Protein 3KWP (pdb70)

B-factor: mean 28.03, std 8.46, range [2.0, 64.99]

Nearest PDB structures (foldseek):
  3kwp-assembly1_A-2  TM=1.004E+00  e=9.150E-49  Levilactobacillus brevis ATCC 367
  5hw4-assembly1_B  TM=9.541E-01  e=4.116E-28  Escherichia coli K-12
  5hw4-assembly1_A  TM=9.557E-01  e=1.266E-27  Escherichia coli K-12
  3ffy-assembly1_A-2  TM=9.269E-01  e=5.142E-13  Bacteroides fragilis NCTC 9343
  3fq6-assembly1_A  TM=9.170E-01  e=1.396E-12  Bacteroides thetaiotaomicron

InterPro domains:
  IPR000878 Tetrapyrrole methylase [PF00590] (14-215)
  IPR008189 rRNA small subunit methyltransferase I [MF_01877] (14-233)
  IPR008189 rRNA small subunit methyltransferase I [PIRSF005917] (4-290)
  IPR008189 rRNA small subunit methyltransferase I [PTHR46111] (12-289)
  IPR008189 rRNA small subunit methyltransferase I [TIGR00096] (15-288)
  IPR008189 rRNA small subunit methyltransferase I [cd11648] (16-232)
  IPR014776 Tetrapyrrole methylase, subdomain 2 [G3DSA:3.30.950.10] (122-238)
  IPR014777 Tetrapyrrole methylase, subdomain 1 [G3DSA:3.40.1010.10] (1-121)
  IPR018063 SAM-dependent methyltransferase RsmI, conserved site [PS01296] (92-103)
  IPR035996 Tetrapyrrole methylase superfamily [SSF53790] (13-231)

Radius of gyration: 19.55 Å; Cα contacts (8 Å, |Δi|>4): 445; chains: 1; bounding box: 44×46×52 Å

Organism: Levilactobacillus brevis (strain ATCC 367 / BCRC 12310 / CIP 105137 / JCM 1170 / LMG 11437 / NCIMB 947 / NCTC 947) (NCBI:txid387344)

Solvent-accessible surface area: 11857 Å² total

Secondary structure (DSSP, 8-state):
----EEE----SS-TT--HHHHHHHHHSSEEEES-HHHHHHHHHHTT---EEEE-STTTHHHHHHHHHHHHHT--EEEE-S----SSHHHHHHHHHHHHTT--EEEPP---HHHHHHHHHSS--SSEEEEEEPPSSHHHHHHHHHTTTT--SEEEEEE-GGGHHHHHHHHHHHH-TT-EEEEEESTTSTT-EEEEEEHHHHHHHHHHS---S-EEEEEPPPSS--

Structure (mmCIF, N/CA/C/O backbone):
data_3KWP
#
_entry.id   3KWP
#
_cell.length_a   64.275
_cell.length_b   79.206
_cell.length_c   54.132
_cell.angle_alpha   90.00
_cell.angle_beta   90.00
_cell.angle_gamma   90.00
#
_symmetry.space_group_name_H-M   'P 21 21 2'
#
loop_
_entity.id
_entity.type
_entity.pdbx_description
1 polymer 'Predicted methyltransferase'
2 non-polymer 2-AMINO-2-HYDROXYMETHYL-PROPANE-1,3-DIOL
3 water water
#
loop_
_atom_site.group_PDB
_atom_site.id
_atom_site.type_symbol
_atom_site.label_atom_id
_atom_site.label_alt_id
_atom_site.label_comp_id
_atom_site.label_asym_id
_atom_site.label_entity_id
_atom_site.label_seq_id
_atom_site.pdbx_PDB_ins_code
_atom_site.Cartn_x
_atom_site.Cartn_y
_atom_site.Cartn_z
_atom_site.occupancy
_atom_site.B_iso_or_equiv
_atom_site.auth_seq_id
_atom_site.auth_comp_id
_atom_site.auth_asym_id
_atom_site.auth_atom_id
_atom_site.pdbx_PDB_model_num
ATOM 1 N N . THR A 1 14 ? -20.906 55.699 39.538 1.00 42.29 11 THR A N 1
ATOM 2 C CA . THR A 1 14 ? -20.060 55.094 38.464 1.00 42.21 11 THR A CA 1
ATOM 3 C C . THR A 1 14 ? -20.894 54.231 37.498 1.00 41.29 11 THR A C 1
ATOM 4 O O . THR A 1 14 ? -21.539 53.257 37.913 1.00 41.74 11 THR A O 1
ATOM 8 N N . GLY A 1 15 ? -20.861 54.601 36.214 1.00 39.90 12 GLY A N 1
ATOM 9 C CA . GLY A 1 15 ? -21.556 53.871 35.166 1.00 37.50 12 GLY A CA 1
ATOM 10 C C . GLY A 1 15 ? -21.089 52.438 35.090 1.00 36.37 12 GLY A C 1
ATOM 11 O O . GLY A 1 15 ? -20.060 52.066 35.673 1.00 36.08 12 GLY A O 1
ATOM 12 N N . GLY A 1 16 ? -21.863 51.620 34.382 1.00 35.38 13 GLY A N 1
ATOM 13 C CA . GLY A 1 16 ? -21.463 50.266 34.066 1.00 33.69 13 GLY A CA 1
ATOM 14 C C . GLY A 1 16 ? -20.233 50.287 33.175 1.00 33.16 13 GLY A C 1
ATOM 15 O O . GLY A 1 16 ? -20.107 51.124 32.286 1.00 32.50 13 GLY A O 1
ATOM 16 N N . HIS A 1 17 ? -19.313 49.374 33.470 1.00 32.57 14 HIS A N 1
ATOM 17 C CA . HIS A 1 17 ? -18.060 49.190 32.765 1.00 31.74 14 HIS A CA 1
ATOM 18 C C . HIS A 1 17 ? -17.966 47.684 32.558 1.00 30.45 14 HIS A C 1
ATOM 19 O O . HIS A 1 17 ? -18.226 46.923 33.481 1.00 30.29 14 HIS A O 1
ATOM 26 N N . LEU A 1 18 ? -17.597 47.250 31.358 1.00 29.64 15 LEU A N 1
ATOM 27 C CA . LEU A 1 18 ? -17.155 45.870 31.152 1.00 28.43 15 LEU A CA 1
ATOM 28 C C . LEU A 1 18 ? -15.610 45.754 31.242 1.00 28.82 15 LEU A C 1
ATOM 29 O O . LEU A 1 18 ? -14.871 46.440 30.515 1.00 28.52 15 LEU A O 1
ATOM 34 N N . TYR A 1 19 ? -15.143 44.899 32.151 1.00 28.76 16 TYR A N 1
ATOM 35 C CA . TYR A 1 19 ? -13.711 44.591 32.343 1.00 28.99 16 TYR A CA 1
ATOM 36 C C . TYR A 1 19 ? -13.362 43.299 31.664 1.00 28.51 16 TYR A C 1
ATOM 37 O O . TYR A 1 19 ? -13.966 42.283 31.996 1.00 28.98 16 TYR A O 1
ATOM 46 N N . LEU A 1 20 ? -12.414 43.329 30.717 1.00 28.31 17 LEU A N 1
ATOM 47 C CA . LEU A 1 20 ? -11.870 42.104 30.110 1.00 27.73 17 LEU A CA 1
ATOM 48 C C . LEU A 1 20 ? -10.667 41.632 30.928 1.00 28.53 17 LEU A C 1
ATOM 49 O O . LEU A 1 20 ? -9.638 42.285 30.903 1.00 28.41 17 LEU A O 1
ATOM 54 N N . VAL A 1 21 ? -10.791 40.505 31.640 1.00 28.32 18 VAL A N 1
ATOM 55 C CA . VAL A 1 21 ? -9.741 40.020 32.540 1.00 28.68 18 VAL A CA 1
ATOM 56 C C . VAL A 1 21 ? -9.080 38.712 32.046 1.00 30.18 18 VAL A C 1
ATOM 57 O O . VAL A 1 21 ? -9.744 37.672 31.912 1.00 30.79 18 VAL A O 1
ATOM 61 N N . PRO A 1 22 ? -7.770 38.770 31.736 1.00 30.76 19 PRO A N 1
ATOM 62 C CA . PRO A 1 22 ? -6.970 37.580 31.371 1.00 30.18 19 PRO A CA 1
ATOM 63 C C . PRO A 1 22 ? -6.747 36.704 32.577 1.00 29.02 19 PRO A C 1
ATOM 64 O O . PRO A 1 22 ? -6.620 37.195 33.686 1.00 29.07 19 PRO A O 1
ATOM 68 N N . THR A 1 23 ? -6.726 35.401 32.354 1.00 27.40 20 THR A N 1
ATOM 69 C CA . THR A 1 23 ? -6.502 34.464 33.445 1.00 26.03 20 THR A CA 1
ATOM 70 C C . THR A 1 23 ? -5.277 33.606 33.078 1.00 25.29 20 THR A C 1
ATOM 71 O O . THR A 1 23 ? -4.857 33.597 31.910 1.00 25.14 20 THR A O 1
ATOM 75 N N . PRO A 1 24 ? -4.691 32.898 34.053 1.00 24.69 21 PRO A N 1
ATOM 76 C CA . PRO A 1 24 ? -3.478 32.112 33.777 1.00 24.49 21 PRO A CA 1
ATOM 77 C C . PRO A 1 24 ? -3.614 31.108 32.619 1.00 25.24 21 PRO A C 1
ATOM 78 O O . PRO A 1 24 ? -4.720 30.779 32.223 1.00 25.56 21 PRO A O 1
ATOM 82 N N . ILE A 1 25 ? -2.505 30.626 32.064 1.00 25.49 22 ILE A N 1
ATOM 83 C CA . ILE A 1 25 ? -2.592 29.570 31.040 1.00 25.78 22 ILE A CA 1
ATOM 84 C C . ILE A 1 25 ? -1.948 28.301 31.549 1.00 25.96 22 ILE A C 1
ATOM 85 O O . ILE A 1 25 ? -1.228 27.596 30.834 1.00 26.73 22 ILE A O 1
ATOM 90 N N . GLY A 1 26 ? -2.197 28.039 32.827 1.00 26.49 23 GLY A N 1
ATOM 91 C CA . GLY A 1 26 ? -1.708 26.851 33.480 1.00 26.23 23 GLY A CA 1
ATOM 92 C C . GLY A 1 26 ? -0.821 27.076 34.680 1.00 26.37 23 GLY A C 1
ATOM 93 O O . GLY A 1 26 ? -0.465 26.116 35.330 1.00 26.16 23 GLY A O 1
ATOM 94 N N . ASN A 1 27 ? -0.433 28.326 34.946 1.00 26.97 24 ASN A N 1
ATOM 95 C CA . ASN A 1 27 ? 0.283 28.706 36.188 1.00 26.54 24 ASN A CA 1
ATOM 96 C C . ASN A 1 27 ? -0.459 29.811 36.928 1.00 26.46 24 ASN A C 1
ATOM 97 O O . ASN A 1 27 ? -0.547 30.934 36.441 1.00 25.72 24 ASN A O 1
ATOM 102 N N . LEU A 1 28 ? -0.957 29.485 38.118 1.00 26.15 25 LEU A N 1
ATOM 103 C CA . LEU A 1 28 ? -1.757 30.418 38.924 1.00 26.87 25 LEU A CA 1
ATOM 104 C C . LEU A 1 28 ? -1.100 31.745 39.329 1.00 25.62 25 LEU A C 1
ATOM 105 O O . LEU A 1 28 ? -1.794 32.727 39.519 1.00 24.95 25 LEU A O 1
ATOM 110 N N . ASP A 1 29 ? 0.223 31.766 39.409 1.00 25.25 26 ASP A N 1
ATOM 111 C CA . ASP A 1 29 ? 0.982 32.991 39.655 1.00 25.65 26 ASP A CA 1
ATOM 112 C C . ASP A 1 29 ? 1.073 33.903 38.418 1.00 26.12 26 ASP A C 1
ATOM 113 O O . ASP A 1 29 ? 1.557 35.036 38.504 1.00 26.69 26 ASP A O 1
ATOM 118 N N . ASP A 1 30 ? 0.622 33.433 37.272 1.00 25.02 27 ASP A N 1
ATOM 119 C CA . ASP A 1 30 ? 0.552 34.329 36.133 1.00 26.42 27 ASP A CA 1
ATOM 120 C C . ASP A 1 30 ? -0.635 35.273 36.208 1.00 27.50 27 ASP A C 1
ATOM 121 O O . ASP A 1 30 ? -0.887 36.043 35.277 1.00 28.57 27 ASP A O 1
ATOM 134 N N . THR A 1 32 ? -2.498 38.629 37.735 1.00 27.60 29 THR A N 1
ATOM 135 C CA . THR A 1 32 ? -2.025 39.968 38.108 1.00 26.31 29 THR A CA 1
ATOM 136 C C . THR A 1 32 ? -2.752 40.458 39.362 1.00 26.21 29 THR A C 1
ATOM 137 O O . THR A 1 32 ? -3.882 40.055 39.619 1.00 26.12 29 THR A O 1
ATOM 141 N N . PHE A 1 33 ? -2.124 41.355 40.102 1.00 26.05 30 PHE A N 1
ATOM 142 C CA . PHE A 1 33 ? -2.757 42.032 41.240 1.00 27.70 30 PHE A CA 1
ATOM 143 C C . PHE A 1 33 ? -4.107 42.697 40.904 1.00 28.25 30 PHE A C 1
ATOM 144 O O . PHE A 1 33 ? -5.082 42.654 41.701 1.00 28.04 30 PHE A O 1
ATOM 152 N N . ARG A 1 34 ? -4.151 43.282 39.709 1.00 28.21 31 ARG A N 1
ATOM 153 C CA . ARG A 1 34 ? -5.301 44.050 39.242 1.00 27.22 31 ARG A CA 1
ATOM 154 C C . ARG A 1 34 ? -6.366 43.087 38.799 1.00 26.32 31 ARG A C 1
ATOM 155 O O . ARG A 1 34 ? -7.547 43.373 38.886 1.00 26.44 31 ARG A O 1
ATOM 163 N N . ALA A 1 35 ? -5.948 41.916 38.343 1.00 25.97 32 ALA A N 1
ATOM 164 C CA . ALA A 1 35 ? -6.913 40.913 37.971 1.00 24.83 32 ALA A CA 1
ATOM 165 C C . ALA A 1 35 ? -7.647 40.465 39.222 1.00 23.97 32 ALA A C 1
ATOM 166 O O . ALA A 1 35 ? -8.847 40.477 39.216 1.00 24.45 32 ALA A O 1
ATOM 168 N N . VAL A 1 36 ? -6.924 40.107 40.289 1.00 23.14 33 VAL A N 1
ATOM 169 C CA . VAL A 1 36 ? -7.512 39.787 41.602 1.00 22.83 33 VAL A CA 1
ATOM 170 C C . VAL A 1 36 ? -8.451 40.895 42.093 1.00 23.82 33 VAL A C 1
ATOM 171 O O . VAL A 1 36 ? -9.608 40.627 42.419 1.00 24.73 33 VAL A O 1
ATOM 175 N N . LYS A 1 37 ? -7.967 42.142 42.133 1.00 24.40 34 LYS A N 1
ATOM 176 C CA . LYS A 1 37 ? -8.767 43.269 42.658 1.00 23.75 34 LYS A CA 1
ATOM 177 C C . LYS A 1 37 ? -10.033 43.468 41.828 1.00 23.64 34 LYS A C 1
ATOM 178 O O . LYS A 1 37 ? -11.109 43.627 42.400 1.00 23.77 34 LYS A O 1
ATOM 184 N N . THR A 1 38 ? -9.894 43.425 40.488 1.00 22.09 35 THR A N 1
ATOM 185 C CA . THR A 1 38 ? -11.002 43.617 39.567 1.00 20.35 35 THR A CA 1
ATOM 186 C C . THR A 1 38 ? -12.040 42.529 39.739 1.00 21.46 35 THR A C 1
ATOM 187 O O . THR A 1 38 ? -13.234 42.831 39.882 1.00 21.47 35 THR A O 1
ATOM 191 N N . LEU A 1 39 ? -11.616 41.258 39.734 1.00 21.43 36 LEU A N 1
ATOM 192 C CA . LEU A 1 39 ? -12.590 40.194 39.925 1.00 22.27 36 LEU A CA 1
ATOM 193 C C . LEU A 1 39 ? -13.215 40.267 41.327 1.00 22.38 36 LEU A C 1
ATOM 194 O O . LEU A 1 39 ? -14.370 39.871 41.486 1.00 22.12 36 LEU A O 1
ATOM 199 N N . THR A 1 40 ? -12.485 40.802 42.317 1.00 22.95 37 THR A N 1
ATOM 200 C CA . THR A 1 40 ? -13.081 41.014 43.662 1.00 24.28 37 THR A CA 1
ATOM 201 C C . THR A 1 40 ? -14.091 42.146 43.641 1.00 24.52 37 THR A C 1
ATOM 202 O O . THR A 1 40 ? -15.071 42.136 44.390 1.00 25.18 37 THR A O 1
ATOM 206 N N . ALA A 1 41 ? -13.839 43.143 42.791 1.00 24.62 38 ALA A N 1
ATOM 207 C CA . ALA A 1 41 ? -14.596 44.392 42.880 1.00 23.90 38 ALA A CA 1
ATOM 208 C C . ALA A 1 41 ? -15.890 44.395 42.058 1.00 23.91 38 ALA A C 1
ATOM 209 O O . ALA A 1 41 ? -16.896 44.938 42.505 1.00 23.94 3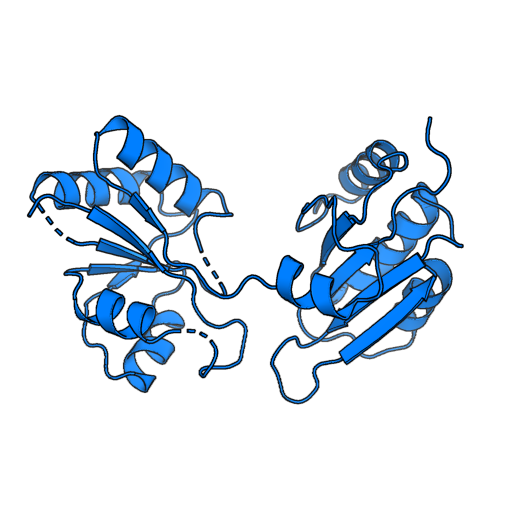8 ALA A O 1
ATOM 211 N N . VAL A 1 42 ? -15.878 43.789 40.871 1.00 24.34 39 VAL A N 1
ATOM 212 C CA . VAL A 1 42 ? -17.082 43.739 40.039 1.00 24.37 39 VAL A CA 1
ATOM 213 C C . VAL A 1 42 ? -18.261 43.078 40.804 1.00 25.23 39 VAL A C 1
ATOM 214 O O . VAL A 1 42 ? -18.073 42.405 41.795 1.00 23.73 39 VAL A O 1
ATOM 218 N N . ASP A 1 43 ? -19.479 43.308 40.321 1.00 26.94 40 ASP A N 1
ATOM 219 C CA . ASP A 1 43 ? -20.673 42.718 40.904 1.00 28.18 40 ASP A CA 1
ATOM 220 C C . ASP A 1 43 ? -20.922 41.306 40.351 1.00 28.40 40 ASP A C 1
ATOM 221 O O . ASP A 1 43 ? -21.579 40.501 40.999 1.00 28.69 40 ASP A O 1
ATOM 226 N N . LEU A 1 44 ? -20.389 41.018 39.159 1.00 28.32 41 LEU A N 1
ATOM 227 C CA . LEU A 1 44 ? -20.673 39.784 38.444 1.00 28.23 41 LEU A CA 1
ATOM 228 C C . LEU A 1 44 ? -19.532 39.423 37.486 1.00 28.92 41 LEU A C 1
ATOM 229 O O . LEU A 1 44 ? -18.937 40.307 36.876 1.00 29.97 41 LEU A O 1
ATOM 234 N N . ILE A 1 45 ? -19.228 38.133 37.344 1.00 28.81 42 ILE A N 1
ATOM 235 C CA . ILE A 1 45 ? -18.204 37.692 36.412 1.00 28.78 42 ILE A CA 1
ATOM 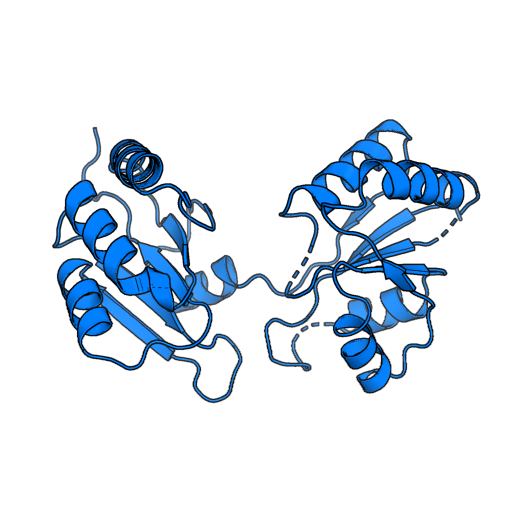236 C C . ILE A 1 45 ? -18.840 36.797 35.370 1.00 29.01 42 ILE A C 1
ATOM 237 O O . ILE A 1 45 ? -19.403 35.757 35.720 1.00 28.35 42 ILE A O 1
ATOM 242 N N . ALA A 1 46 ? -18.724 37.183 34.099 1.00 29.24 43 ALA A N 1
ATOM 243 C CA . ALA A 1 46 ? -19.187 36.350 32.972 1.00 30.16 43 ALA A CA 1
ATOM 244 C C . ALA A 1 46 ? -18.105 35.368 32.453 1.00 30.65 43 ALA A C 1
ATOM 245 O O . ALA A 1 46 ? -17.129 35.781 31.806 1.00 30.49 43 ALA A O 1
ATOM 247 N N . ALA A 1 47 ? -18.273 34.078 32.726 1.00 30.64 44 ALA A N 1
ATOM 248 C CA . ALA A 1 47 ? -17.215 33.094 32.404 1.00 31.49 44 ALA A CA 1
ATOM 249 C C . ALA A 1 47 ? -17.646 32.041 31.393 1.00 32.24 44 ALA A C 1
ATOM 250 O O . ALA A 1 47 ? -18.806 31.619 31.377 1.00 33.28 44 ALA A O 1
ATOM 252 N N . GLU A 1 48 ? -16.710 31.625 30.553 1.00 33.09 45 GLU A N 1
ATOM 253 C CA . GLU A 1 48 ? -16.902 30.499 29.623 1.00 33.70 45 GLU A CA 1
ATOM 254 C C . GLU A 1 48 ? -17.202 29.172 30.334 1.00 33.08 45 GLU A C 1
ATOM 255 O O . GLU A 1 48 ? -18.029 28.379 29.881 1.00 32.87 45 GLU A O 1
ATOM 261 N N . ASP A 1 49 ? -16.509 28.934 31.445 1.00 32.83 46 ASP A N 1
ATOM 262 C CA . ASP A 1 49 ? -16.674 27.713 32.211 1.00 32.15 46 ASP A CA 1
ATOM 263 C C . ASP A 1 49 ? -16.633 28.040 33.683 1.00 31.03 46 ASP A C 1
ATOM 264 O O . ASP A 1 49 ? -15.569 28.042 34.319 1.00 30.81 46 ASP A O 1
ATOM 269 N N . THR A 1 50 ? -17.815 28.271 34.229 1.00 29.79 47 THR A N 1
ATOM 270 C CA . THR A 1 50 ? -17.947 28.603 35.639 1.00 28.62 47 THR A CA 1
ATOM 271 C C .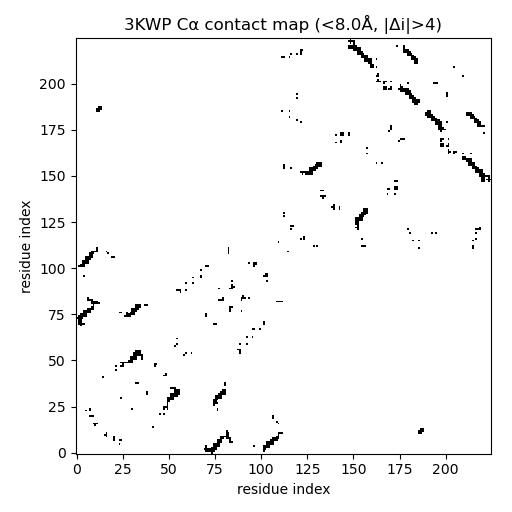 THR A 1 50 ? -17.347 27.603 36.612 1.00 28.01 47 THR A C 1
ATOM 272 O O . THR A 1 50 ? -16.827 28.011 37.640 1.00 28.02 47 THR A O 1
ATOM 276 N N A ARG A 1 51 ? -17.416 26.308 36.292 0.50 27.59 48 ARG A N 1
ATOM 277 N N B ARG A 1 51 ? -17.412 26.312 36.305 0.50 27.59 48 ARG A N 1
ATOM 278 C CA A ARG A 1 51 ? -16.821 25.279 37.152 0.50 27.36 48 ARG A CA 1
ATOM 279 C CA B ARG A 1 51 ? -16.803 25.324 37.188 0.50 27.34 48 ARG A CA 1
ATOM 280 C C A ARG A 1 51 ? -15.300 25.422 37.193 0.50 28.06 48 ARG A C 1
ATOM 281 C C B ARG A 1 51 ? -15.285 25.460 37.204 0.50 28.05 48 ARG A C 1
ATOM 282 O O A ARG A 1 51 ? -14.688 25.366 38.261 0.50 28.49 48 ARG A O 1
ATOM 283 O O B ARG A 1 51 ? -14.659 25.442 38.265 0.50 28.45 48 ARG A O 1
ATOM 298 N N . ASN A 1 52 ? -14.697 25.610 36.025 1.00 28.26 49 ASN A N 1
ATOM 299 C CA . ASN A 1 52 ? -13.270 25.794 35.915 1.00 29.32 49 ASN A CA 1
ATOM 300 C C . ASN A 1 52 ? -12.843 27.153 36.514 1.00 29.40 49 ASN A C 1
ATOM 301 O O . ASN A 1 52 ? -11.943 27.233 37.364 1.00 29.45 49 ASN A O 1
ATOM 306 N N . THR A 1 53 ? -13.526 28.220 36.094 1.00 29.28 50 THR A N 1
ATOM 307 C CA . THR A 1 53 ? -13.341 29.543 36.684 1.00 28.08 50 THR A CA 1
ATOM 308 C C . THR A 1 53 ? -13.516 29.565 38.221 1.00 28.54 50 THR A C 1
ATOM 309 O O . THR A 1 53 ? -12.767 30.252 38.897 1.00 28.89 50 THR A O 1
ATOM 313 N N . GLN A 1 54 ? -14.452 28.788 38.772 1.00 28.38 51 GLN A N 1
ATOM 314 C CA . GLN A 1 54 ? -14.696 28.806 40.220 1.00 28.39 51 GLN A CA 1
ATOM 315 C C . GLN A 1 54 ? -13.466 28.360 40.997 1.00 28.87 51 GLN A C 1
ATOM 316 O O . GLN A 1 54 ? -13.293 28.722 42.161 1.00 29.35 51 GLN A O 1
ATOM 322 N N . LYS A 1 55 ? -12.632 27.552 40.357 1.00 29.36 52 LYS A N 1
ATOM 323 C CA . LYS A 1 55 ? -11.421 27.031 40.993 1.00 30.56 52 LYS A CA 1
ATOM 324 C C . LYS A 1 55 ? -10.412 28.173 41.197 1.00 30.20 52 LYS A C 1
ATOM 325 O O . LYS A 1 55 ? -9.849 28.354 42.283 1.00 30.43 52 LYS A O 1
ATOM 331 N N . LEU A 1 56 ? -10.238 28.960 40.144 1.00 29.43 53 LEU A N 1
ATOM 332 C CA . LEU A 1 56 ? -9.420 30.144 40.189 1.00 29.39 53 LEU A CA 1
ATOM 333 C C . LEU A 1 56 ? -9.839 31.157 41.294 1.00 28.84 53 LEU A C 1
ATOM 334 O O . LEU A 1 56 ? -8.976 31.668 42.048 1.00 28.99 53 LEU A O 1
ATOM 339 N N . LEU A 1 57 ? -11.139 31.410 41.411 1.00 27.59 54 LEU A N 1
ATOM 340 C CA . LEU A 1 57 ? -11.648 32.360 42.391 1.00 27.29 54 LEU A CA 1
ATOM 341 C C . LEU A 1 57 ? -11.456 31.866 43.829 1.00 27.28 54 LEU A C 1
ATOM 342 O O . LEU A 1 57 ? -11.130 32.658 44.739 1.00 26.83 54 LEU A O 1
ATOM 347 N N . ASN A 1 58 ? -11.637 30.561 44.035 1.00 26.79 55 ASN A N 1
ATOM 348 C CA . ASN A 1 58 ? -11.394 30.009 45.346 1.00 26.71 55 ASN A CA 1
ATOM 349 C C . ASN A 1 58 ? -9.952 30.200 45.770 1.00 26.26 55 ASN A C 1
ATOM 350 O O . ASN A 1 58 ? -9.686 30.575 46.925 1.00 25.84 55 ASN A O 1
ATOM 355 N N . HIS A 1 59 ? -9.031 29.960 44.842 1.00 25.52 56 HIS A N 1
ATOM 356 C CA . HIS A 1 59 ? -7.615 29.998 45.182 1.00 25.92 56 HIS A CA 1
ATOM 357 C C . HIS A 1 59 ? -7.226 31.410 45.536 1.00 25.97 56 HIS A C 1
ATOM 358 O O . HIS A 1 59 ? -6.376 31.601 46.395 1.00 26.58 56 HIS A O 1
ATOM 365 N N . PHE A 1 60 ? -7.871 32.400 44.924 1.00 25.60 57 PHE A N 1
ATOM 366 C CA . PHE A 1 60 ? -7.658 33.791 45.361 1.00 26.34 57 PHE A CA 1
ATOM 367 C C . PHE A 1 60 ? -8.692 34.329 46.349 1.00 26.81 57 PHE A C 1
ATOM 368 O O . PHE A 1 60 ? -8.697 35.528 46.641 1.00 27.54 57 PHE A O 1
ATOM 376 N N . GLU A 1 61 ? -9.556 33.451 46.855 1.00 26.92 58 GLU A N 1
ATOM 377 C CA . GLU A 1 61 ? -10.631 33.837 47.787 1.00 27.80 58 GLU A CA 1
ATOM 378 C C . GLU A 1 61 ? -11.583 34.941 47.259 1.00 27.07 58 GLU A C 1
ATOM 379 O O . GLU A 1 61 ? -12.095 35.743 48.033 1.00 27.14 58 GLU A O 1
ATOM 385 N N . ILE A 1 62 ? -11.825 34.959 45.953 1.00 26.38 59 ILE A N 1
ATOM 386 C CA . ILE A 1 62 ? -12.831 35.839 45.360 1.00 26.20 59 ILE A CA 1
ATOM 387 C C . ILE A 1 62 ? -14.225 35.209 45.468 1.00 27.24 59 ILE A C 1
ATOM 388 O O . ILE A 1 62 ? -14.398 34.030 45.125 1.00 28.20 59 ILE A O 1
ATOM 393 N N . THR A 1 63 ? -15.202 35.979 45.966 1.00 27.87 60 THR A N 1
ATOM 394 C CA . THR A 1 63 ? -16.563 35.493 46.221 1.00 28.56 60 THR A CA 1
ATOM 395 C C . THR A 1 63 ? -17.580 36.022 45.204 1.00 29.24 60 THR A C 1
ATOM 396 O O . THR A 1 63 ? -18.781 35.747 45.275 1.00 30.16 60 THR A O 1
ATOM 400 N N . THR A 1 64 ? -17.109 36.795 44.257 1.00 29.66 61 THR A N 1
ATOM 401 C CA . THR A 1 64 ? -17.997 37.331 43.250 1.00 29.77 61 THR A CA 1
ATOM 402 C C . THR A 1 64 ? -18.792 36.207 42.574 1.00 29.93 61 THR A C 1
ATOM 403 O O . THR A 1 64 ? -18.253 35.140 42.265 1.00 29.68 61 THR A O 1
ATOM 407 N N . LYS A 1 65 ? -20.083 36.465 42.380 1.00 30.09 62 LYS A N 1
ATOM 408 C CA . LYS A 1 65 ? -20.958 35.583 41.627 1.00 30.05 62 LYS A CA 1
ATOM 409 C C . LYS A 1 65 ? -20.545 35.518 40.165 1.00 29.00 62 LYS A C 1
ATOM 410 O O . LYS A 1 65 ? -19.980 36.470 39.618 1.00 28.88 62 LYS A O 1
ATOM 416 N N . GLN A 1 66 ? -20.838 34.382 39.544 1.00 28.00 63 GLN A N 1
ATOM 417 C CA . GLN A 1 66 ? -20.573 34.161 38.146 1.00 27.27 63 GLN A CA 1
ATOM 418 C C . GLN A 1 66 ? -21.851 33.983 37.346 1.00 27.54 63 GLN A C 1
ATOM 419 O O . GLN A 1 66 ? -22.895 33.559 37.871 1.00 27.19 63 GLN A O 1
ATOM 425 N N . ILE A 1 67 ? -21.723 34.222 36.047 1.00 27.44 64 ILE A N 1
ATOM 426 C CA . ILE A 1 67 ? -22.754 33.890 35.080 1.00 28.45 64 ILE A CA 1
ATOM 427 C C . ILE A 1 67 ? -22.081 33.265 33.851 1.00 28.40 64 ILE A C 1
ATOM 428 O O . ILE A 1 67 ? -21.060 33.720 33.393 1.00 27.70 64 ILE A O 1
ATOM 433 N N . SER A 1 68 ? -22.657 32.204 33.327 1.00 28.81 65 SER A N 1
ATOM 434 C CA . SER A 1 68 ? -22.016 31.501 32.251 1.00 29.24 65 SER A CA 1
ATOM 435 C C . SER A 1 68 ? -22.141 32.323 31.001 1.00 29.88 65 SER A C 1
ATOM 436 O O . SER A 1 68 ? -23.173 32.948 30.749 1.00 29.80 65 SER A O 1
ATOM 439 N N . PHE A 1 69 ? -21.103 32.297 30.195 1.00 30.58 66 PHE A N 1
ATOM 440 C CA . PHE A 1 69 ? -21.142 33.024 28.963 1.00 32.01 66 PHE A CA 1
ATOM 441 C C . PHE A 1 69 ? -20.193 32.366 27.978 1.00 32.92 66 PHE A C 1
ATOM 442 O O . PHE A 1 69 ? -18.975 32.338 28.195 1.00 33.26 66 PHE A O 1
ATOM 450 N N . HIS A 1 70 ? -20.758 31.847 26.899 1.00 33.82 67 HIS A N 1
ATOM 451 C CA . HIS A 1 70 ? -20.015 31.060 25.921 1.00 35.44 67 HIS A CA 1
ATOM 452 C C . HIS A 1 70 ? -20.805 31.062 24.610 1.00 36.60 67 HIS A C 1
ATOM 453 O O . HIS A 1 70 ? -21.823 31.749 24.499 1.00 36.56 67 HIS A O 1
ATOM 460 N N . GLU A 1 71 ? -20.346 30.272 23.643 1.00 38.08 68 GLU A N 1
ATOM 461 C CA . GLU A 1 71 ? -20.874 30.312 22.275 1.00 40.22 68 GLU A CA 1
ATOM 462 C C . GLU A 1 71 ? -22.265 29.727 22.078 1.00 40.77 68 GLU A C 1
ATOM 463 O O . GLU A 1 71 ? -22.880 29.918 21.025 1.00 41.19 68 GLU A O 1
ATOM 469 N N . HIS A 1 72 ? -22.773 29.025 23.083 1.00 41.72 69 HIS A N 1
ATOM 470 C CA . HIS A 1 72 ? -24.143 28.532 23.017 1.00 42.70 69 HIS A CA 1
ATOM 471 C C . HIS A 1 72 ? -25.092 29.439 23.796 1.00 42.41 69 HIS A C 1
ATOM 472 O O . HIS A 1 72 ? -26.275 29.136 23.953 1.00 42.58 69 HIS A O 1
ATOM 479 N N . ASN A 1 73 ? -24.562 30.578 24.230 1.00 42.13 70 ASN A N 1
ATOM 480 C CA . ASN A 1 73 ? -25.207 31.438 25.213 1.00 42.00 70 ASN A CA 1
ATOM 481 C C . ASN A 1 73 ? -25.429 32.849 24.728 1.00 41.74 70 ASN A C 1
ATOM 482 O O . ASN A 1 73 ? -26.264 33.568 25.267 1.00 41.26 70 ASN A O 1
ATOM 487 N N . THR A 1 74 ? -24.661 33.234 23.715 1.00 42.30 71 THR A N 1
ATOM 488 C CA . THR A 1 74 ? -24.446 34.643 23.385 1.00 42.89 71 THR A CA 1
ATOM 489 C C . THR A 1 74 ? -25.717 35.400 23.120 1.00 43.00 71 THR A C 1
ATOM 490 O O . THR A 1 74 ? -25.886 36.501 23.619 1.00 43.28 71 THR A O 1
ATOM 494 N N . GLN A 1 75 ? -26.618 34.801 22.344 1.00 43.45 72 GLN A N 1
ATOM 495 C CA . GLN A 1 75 ? -27.833 35.487 21.904 1.00 43.17 72 GLN A CA 1
ATOM 496 C C . GLN A 1 75 ? -28.802 35.736 23.047 1.00 42.66 72 GLN A C 1
ATOM 497 O O . GLN A 1 75 ? -29.666 36.606 22.964 1.00 43.52 72 GLN A O 1
ATOM 503 N N . GLU A 1 76 ? -28.651 34.976 24.117 1.00 41.36 73 GLU A N 1
ATOM 504 C CA . GLU A 1 76 ? -29.484 35.142 25.280 1.00 40.31 73 GLU A CA 1
ATOM 505 C C . GLU A 1 76 ? -28.754 35.987 26.312 1.00 39.24 73 GLU A C 1
ATOM 506 O O . GLU A 1 76 ? -29.360 36.856 26.948 1.00 38.80 73 GLU A O 1
ATOM 512 N N . ARG A 1 77 ? -27.444 35.743 26.454 1.00 37.99 74 ARG A N 1
ATOM 513 C CA . ARG A 1 77 ? -26.625 36.394 27.485 1.00 36.22 74 ARG A CA 1
ATOM 514 C C . ARG A 1 77 ? -26.250 37.860 27.228 1.00 35.69 74 ARG A C 1
ATOM 515 O O . ARG A 1 77 ? -26.169 38.651 28.171 1.00 35.36 74 ARG A O 1
ATOM 523 N N . ILE A 1 78 ? -25.999 38.220 25.973 1.00 34.59 75 ILE A N 1
ATOM 524 C CA . ILE A 1 78 ? -25.515 39.556 25.664 1.00 34.12 75 ILE A CA 1
ATOM 525 C C . ILE A 1 78 ? -26.530 40.643 26.080 1.00 33.29 75 ILE A C 1
ATOM 526 O O . ILE A 1 78 ? -26.169 41.543 26.802 1.00 33.19 75 ILE A O 1
ATOM 531 N N . PRO A 1 79 ? -27.790 40.538 25.643 1.00 32.99 76 PRO A N 1
ATOM 532 C CA . PRO A 1 79 ? -28.842 41.452 26.100 1.00 32.27 76 PRO A CA 1
ATOM 533 C C . PRO A 1 79 ? -29.018 41.472 27.618 1.00 31.91 76 PRO A C 1
ATOM 534 O O . PRO A 1 79 ? -29.265 42.532 28.179 1.00 31.34 76 PRO A O 1
ATOM 538 N N . GLN A 1 80 ? -28.913 40.317 28.277 1.00 31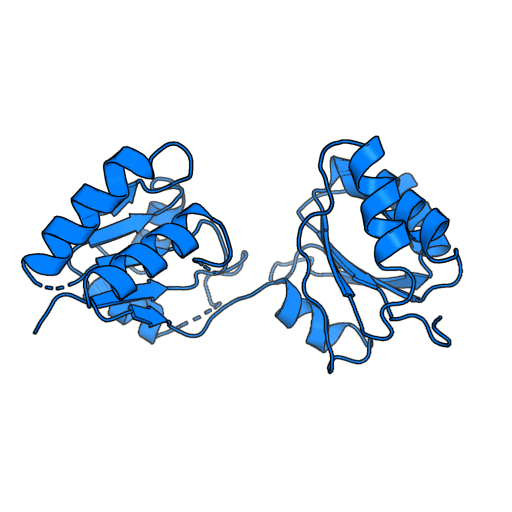.15 77 GLN A N 1
ATOM 539 C CA . GLN A 1 80 ? -28.949 40.296 29.748 1.00 31.17 77 GLN A CA 1
ATOM 540 C C . GLN A 1 80 ? -27.797 41.105 30.343 1.00 30.99 77 GLN A C 1
ATOM 541 O O . GLN A 1 80 ? -27.958 41.777 31.377 1.00 31.19 77 GLN A O 1
ATOM 547 N N . LEU A 1 81 ? -26.631 41.034 29.697 1.00 30.18 78 LEU A N 1
ATOM 548 C CA . LEU A 1 81 ? -25.441 41.642 30.275 1.00 30.03 78 LEU A CA 1
ATOM 549 C C . LEU A 1 81 ? -25.448 43.132 30.059 1.00 29.96 78 LEU A C 1
ATOM 550 O O . LEU A 1 81 ? -25.236 43.898 31.010 1.00 30.42 78 LEU A O 1
ATOM 555 N N . ILE A 1 82 ? -25.726 43.531 28.821 1.00 28.93 79 ILE A N 1
ATOM 556 C CA . ILE A 1 82 ? -25.922 44.928 28.469 1.00 29.23 79 ILE A CA 1
ATOM 557 C C . ILE A 1 82 ? -26.904 45.618 29.417 1.00 29.10 79 ILE A C 1
ATOM 558 O O . ILE A 1 82 ? -26.607 46.689 29.922 1.00 29.50 79 ILE A O 1
ATOM 563 N N . ALA A 1 83 ? -28.061 44.988 29.652 1.00 28.67 80 ALA A N 1
ATOM 564 C CA . ALA A 1 83 ? -29.076 45.507 30.556 1.00 28.52 80 ALA A CA 1
ATOM 565 C C . ALA A 1 83 ? -28.544 45.809 31.965 1.00 28.21 80 ALA A C 1
ATOM 566 O O . ALA A 1 83 ? -28.760 46.878 32.495 1.00 28.85 80 ALA A O 1
ATOM 568 N N . LYS A 1 84 ? -27.825 44.872 32.552 1.00 28.90 81 LYS A N 1
ATOM 569 C CA . LYS A 1 84 ? -27.220 45.081 33.866 1.00 28.81 81 LYS A CA 1
ATOM 570 C C . LYS A 1 84 ? -26.151 46.178 33.819 1.00 28.70 81 LYS A C 1
ATOM 571 O O . LYS A 1 84 ? -25.976 46.939 34.781 1.00 29.06 81 LYS A O 1
ATOM 577 N N . LEU A 1 85 ? -25.435 46.268 32.701 1.00 28.36 82 LEU A N 1
ATOM 578 C CA . LEU A 1 85 ? -24.455 47.335 32.539 1.00 28.30 82 LEU A CA 1
ATOM 579 C C . LEU A 1 85 ? -25.135 48.728 32.469 1.00 29.23 82 LEU A C 1
ATOM 580 O O . LEU A 1 85 ? -24.695 49.668 33.148 1.00 29.66 82 LEU A O 1
ATOM 585 N N . LYS A 1 86 ? -26.206 48.850 31.675 1.00 29.04 83 LYS A N 1
ATOM 586 C CA . LYS A 1 86 ? -26.966 50.107 31.591 1.00 29.57 83 LYS A CA 1
ATOM 587 C C . LYS A 1 86 ? -27.588 50.507 32.917 1.00 28.99 83 LYS A C 1
ATOM 588 O O . LYS A 1 86 ? -27.915 51.673 33.103 1.00 29.15 83 LYS A O 1
ATOM 594 N N . GLN A 1 87 ? -27.744 49.542 33.823 1.00 29.08 84 GLN A N 1
ATOM 595 C CA . GLN A 1 87 ? -28.243 49.777 35.181 1.00 29.10 84 GLN A CA 1
ATOM 596 C C . GLN A 1 87 ? -27.127 50.252 36.087 1.00 28.92 84 GLN A C 1
ATOM 597 O O . GLN A 1 87 ? -27.374 50.587 37.245 1.00 28.64 84 GLN A O 1
ATOM 603 N N . GLY A 1 88 ? -25.890 50.155 35.607 1.00 28.44 85 GLY A N 1
ATOM 604 C CA . GLY A 1 88 ? -24.743 50.606 36.372 1.00 28.89 85 GLY A CA 1
ATOM 605 C C . GLY A 1 88 ? -23.893 49.519 36.988 1.00 28.95 85 GLY A C 1
ATOM 606 O O . GLY A 1 88 ? -22.978 49.795 37.755 1.00 29.23 85 GLY A O 1
ATOM 615 N N . GLN A 1 90 ? -21.047 46.699 37.506 1.00 28.51 87 GLN A N 1
ATOM 616 C CA . GLN A 1 90 ? -19.664 46.432 37.131 1.00 28.83 87 GLN A CA 1
ATOM 617 C C . GLN A 1 90 ? -19.514 44.943 36.843 1.00 28.64 87 GLN A C 1
ATOM 618 O O . GLN A 1 90 ? -19.695 44.110 37.736 1.00 28.48 87 GLN A O 1
ATOM 624 N N . ILE A 1 91 ? -19.212 44.612 35.586 1.00 28.79 88 ILE A N 1
ATOM 625 C CA . ILE A 1 91 ? -19.065 43.216 35.167 1.00 29.30 88 ILE A CA 1
ATOM 626 C C . ILE A 1 91 ? -17.698 42.892 34.577 1.00 29.90 88 ILE A C 1
ATOM 627 O O . ILE A 1 91 ? -17.127 43.698 33.822 1.00 30.96 88 ILE A O 1
ATOM 632 N N . ALA A 1 92 ? -17.199 41.693 34.887 1.00 29.67 89 ALA A N 1
ATOM 633 C CA . ALA A 1 92 ? -15.955 41.181 34.290 1.00 29.23 89 ALA A CA 1
ATOM 634 C C . ALA A 1 92 ? -16.252 40.000 33.376 1.00 29.70 89 ALA A C 1
ATOM 635 O O . ALA A 1 92 ? -17.087 39.148 33.705 1.00 29.77 89 ALA A O 1
ATOM 637 N N . GLN A 1 93 ? -15.573 39.963 32.236 1.00 29.59 90 GLN A N 1
ATOM 638 C CA . GLN A 1 93 ? -15.597 38.803 31.373 1.00 30.76 90 GLN A CA 1
ATOM 639 C C . GLN A 1 93 ? -14.219 38.139 31.383 1.00 31.72 90 GLN A C 1
ATOM 640 O O . GLN A 1 93 ? -13.193 38.809 31.158 1.00 31.39 90 GLN A O 1
ATOM 646 N N . VAL A 1 94 ? -14.204 36.822 31.634 1.00 33.23 91 VAL A N 1
ATOM 647 C CA . VAL A 1 94 ? -12.981 35.985 31.615 1.00 34.17 91 VAL A CA 1
ATOM 648 C C . VAL A 1 94 ? -13.206 34.779 30.708 1.00 36.29 91 VAL A C 1
ATOM 649 O O . VAL A 1 94 ? -14.338 34.279 30.606 1.00 36.46 91 VAL A O 1
ATOM 653 N N . SER A 1 95 ? -12.149 34.311 30.048 1.00 38.07 92 SER A N 1
ATOM 654 C CA . SER A 1 95 ? -12.218 33.053 29.274 1.00 40.52 92 SER A CA 1
ATOM 655 C C . SER A 1 95 ? -11.643 31.898 30.077 1.00 41.54 92 SER A C 1
ATOM 656 O O . SER A 1 95 ? -11.241 32.061 31.236 1.00 42.37 92 SER A O 1
ATOM 659 N N . ASP A 1 96 ? -11.581 30.726 29.468 1.00 43.14 93 ASP A N 1
ATOM 660 C CA . ASP A 1 96 ? -11.085 29.581 30.199 1.00 44.88 93 ASP A CA 1
ATOM 661 C C . ASP A 1 96 ? -9.600 29.676 30.525 1.00 44.90 93 ASP A C 1
ATOM 662 O O . ASP A 1 96 ? -9.171 29.233 31.602 1.00 45.43 93 ASP A O 1
ATOM 667 N N . ALA A 1 97 ? -8.839 30.267 29.600 1.00 44.48 94 ALA A N 1
ATOM 668 C CA . ALA A 1 97 ? -7.397 30.495 29.763 1.00 43.91 94 ALA A CA 1
ATOM 669 C C . ALA A 1 97 ? -6.876 31.730 28.997 1.00 43.08 94 ALA A C 1
ATOM 670 O O . ALA A 1 97 ? -7.194 31.935 27.826 1.00 42.60 94 ALA A O 1
ATOM 672 N N . GLY A 1 98 ? -6.095 32.554 29.693 1.00 43.13 95 GLY A N 1
ATOM 673 C CA . GLY A 1 98 ? -5.452 33.731 29.117 1.00 43.09 95 GLY A CA 1
ATOM 674 C C . GLY A 1 98 ? -6.304 34.960 28.810 1.00 43.27 95 GLY A C 1
ATOM 675 O O . GLY A 1 98 ? -6.995 35.507 29.670 1.00 42.60 95 GLY A O 1
ATOM 684 N N . PRO A 1 100 ? -9.190 37.013 27.169 1.00 41.91 97 PRO A N 1
ATOM 685 C CA . PRO A 1 100 ? -10.580 36.929 26.706 1.00 41.52 97 PRO A CA 1
ATOM 686 C C . PRO A 1 100 ? -10.840 37.878 25.545 1.00 41.32 97 PRO A C 1
ATOM 687 O O . PRO A 1 100 ? -10.077 38.826 25.339 1.00 41.15 97 PRO A O 1
ATOM 691 N N . SER A 1 101 ? -11.913 37.603 24.804 1.00 40.68 98 SER A N 1
ATOM 692 C CA . SER A 1 101 ? -12.423 38.481 23.751 1.00 40.10 98 SER A CA 1
ATOM 693 C C . SER A 1 101 ? -11.531 38.500 22.542 1.00 40.30 98 SER A C 1
ATOM 694 O O . SER A 1 101 ? -11.661 39.359 21.667 1.00 40.35 98 SER A O 1
ATOM 697 N N . ILE A 1 102 ? -10.620 37.543 22.483 1.00 40.57 99 ILE A N 1
ATOM 698 C CA . ILE A 1 102 ? -9.992 37.246 21.211 1.00 41.14 99 ILE A CA 1
ATOM 699 C C . ILE A 1 102 ? -10.990 36.404 20.390 1.00 42.15 99 ILE A C 1
ATOM 700 O O . ILE A 1 102 ? -11.105 36.560 19.173 1.00 41.46 99 ILE A O 1
ATOM 705 N N . SER A 1 103 ? -11.740 35.548 21.086 1.00 43.62 100 SER A N 1
ATOM 706 C CA . SER A 1 103 ? -12.738 34.683 20.455 1.00 45.11 100 SER A CA 1
ATOM 707 C C . SER A 1 103 ? -14.038 35.426 20.232 1.00 45.53 100 SER A C 1
ATOM 708 O O . SER A 1 103 ? -14.253 36.481 20.808 1.00 45.94 100 SER A O 1
ATOM 711 N N . ASP A 1 104 ? -14.906 34.826 19.423 1.00 46.28 101 ASP A N 1
ATOM 712 C CA . ASP A 1 104 ? -16.198 35.396 19.046 1.00 47.08 101 ASP A CA 1
ATOM 713 C C . ASP A 1 104 ? -17.148 35.818 20.195 1.00 46.48 101 ASP A C 1
ATOM 714 O O . ASP A 1 104 ? -17.602 36.969 20.202 1.00 46.54 101 ASP A O 1
ATOM 719 N N . PRO A 1 105 ? -17.428 34.921 21.175 1.00 45.73 102 PRO A N 1
ATOM 720 C CA . PRO A 1 105 ? -18.452 35.327 22.161 1.00 44.41 102 PRO A CA 1
ATOM 721 C C . PRO A 1 105 ? -18.060 36.593 22.948 1.00 42.62 102 PRO A C 1
ATOM 722 O O . PRO A 1 105 ? -18.911 37.462 23.183 1.00 41.97 102 PRO A O 1
ATOM 726 N N . GLY A 1 106 ? -16.784 36.703 23.319 1.00 41.14 103 GLY A N 1
ATOM 727 C CA . GLY A 1 106 ? -16.262 37.911 23.969 1.00 38.41 103 GLY A CA 1
ATOM 728 C C . GLY A 1 106 ? -16.239 39.128 23.049 1.00 36.70 103 GLY A C 1
ATOM 729 O O . GLY A 1 106 ? -16.742 40.198 23.412 1.00 36.60 103 GLY A O 1
ATOM 730 N N . HIS A 1 107 ? -15.645 38.971 21.863 1.00 34.97 104 HIS A N 1
ATOM 731 C CA . HIS A 1 107 ? -15.616 40.023 20.845 1.00 32.83 104 HIS A CA 1
ATOM 732 C C . HIS A 1 107 ? -17.004 40.595 20.559 1.00 32.36 104 HIS A C 1
ATOM 733 O O . HIS A 1 107 ? -17.179 41.803 20.464 1.00 32.79 104 HIS A O 1
ATOM 740 N N . GLU A 1 108 ? -17.977 39.707 20.413 1.00 31.88 105 GLU A N 1
ATOM 741 C CA . GLU A 1 108 ? -19.382 40.051 20.270 1.00 31.87 105 GLU A CA 1
ATOM 742 C C . GLU A 1 108 ? -19.951 40.854 21.453 1.00 30.83 105 GLU A C 1
ATOM 743 O O . GLU A 1 108 ? -20.688 41.797 21.241 1.00 31.36 105 GLU A O 1
ATOM 749 N N . LEU A 1 109 ? -19.609 40.512 22.695 1.00 29.92 106 LEU A N 1
ATOM 750 C CA . LEU A 1 109 ? -20.081 41.305 23.818 1.00 28.37 106 LEU A CA 1
ATOM 751 C C . LEU A 1 109 ? -19.413 42.695 23.819 1.00 29.58 106 LEU A C 1
ATOM 752 O O . LEU A 1 109 ? -20.044 43.693 24.168 1.00 29.84 106 LEU A O 1
ATOM 757 N N . VAL A 1 110 ? -18.136 42.761 23.423 1.00 29.44 107 VAL A N 1
ATOM 758 C CA . VAL A 1 110 ? -17.436 44.026 23.332 1.00 29.55 107 VAL A CA 1
ATOM 759 C C . VAL A 1 110 ? -18.120 45.004 22.357 1.00 30.53 107 VAL A C 1
ATOM 760 O O . VAL A 1 110 ? -18.360 46.144 22.741 1.00 30.31 107 VAL A O 1
ATOM 764 N N . ASN A 1 111 ? -18.436 44.548 21.130 1.00 30.54 108 ASN A N 1
ATOM 765 C CA . ASN A 1 111 ? -19.185 45.339 20.168 1.00 31.59 108 ASN A CA 1
ATOM 766 C C . ASN A 1 111 ? -20.535 45.813 20.648 1.00 31.73 108 ASN A C 1
ATOM 767 O O . ASN A 1 111 ? -20.977 46.888 20.288 1.00 31.51 108 ASN A O 1
ATOM 772 N N . ALA A 1 112 ? -21.217 44.989 21.427 1.00 32.81 109 ALA A N 1
ATOM 773 C CA . ALA A 1 112 ? -22.489 45.397 21.971 1.00 32.95 109 ALA A CA 1
ATOM 774 C C . ALA A 1 112 ? -22.247 46.528 22.945 1.00 33.13 109 ALA A C 1
ATOM 775 O O . ALA A 1 112 ? -23.031 47.465 22.990 1.00 34.25 109 ALA A O 1
ATOM 777 N N . CYS A 1 113 ? -21.157 46.469 23.705 1.00 33.68 110 CYS A N 1
ATOM 778 C CA . CYS A 1 113 ? -20.804 47.557 24.651 1.00 33.62 110 CYS A CA 1
ATOM 779 C C . CYS A 1 113 ? -20.479 48.866 23.963 1.00 33.31 110 CYS A C 1
ATOM 780 O O . CYS A 1 113 ? -20.946 49.929 24.374 1.00 32.56 110 CYS A O 1
ATOM 783 N N . ILE A 1 114 ? -19.702 48.773 22.895 1.00 33.60 111 ILE A N 1
ATOM 784 C CA . ILE A 1 114 ? -19.362 49.943 22.100 1.00 33.93 111 ILE A CA 1
ATOM 785 C C . ILE A 1 114 ? -20.644 50.544 21.534 1.00 34.91 111 ILE A C 1
ATOM 786 O O . ILE A 1 114 ? -20.791 51.773 21.464 1.00 35.27 111 ILE A O 1
ATOM 791 N N . ASP A 1 115 ? -21.575 49.679 21.133 1.00 35.61 112 ASP A N 1
ATOM 792 C CA . ASP A 1 115 ? -22.826 50.141 20.544 1.00 36.62 112 ASP A CA 1
ATOM 793 C C . ASP A 1 115 ? -23.721 50.804 21.566 1.00 35.75 112 ASP A C 1
ATOM 794 O O . ASP A 1 115 ? -24.379 51.770 21.260 1.00 36.02 112 ASP A O 1
ATOM 799 N N . ALA A 1 116 ? -23.726 50.286 22.786 1.00 35.31 113 ALA A N 1
ATOM 800 C CA . ALA A 1 116 ? -24.533 50.852 23.847 1.00 34.60 113 ALA A CA 1
ATOM 801 C C . ALA A 1 116 ? -23.766 51.890 24.657 1.00 34.79 113 ALA A C 1
ATOM 802 O O . ALA A 1 116 ? -24.230 52.294 25.728 1.00 35.39 113 ALA A O 1
ATOM 804 N N . HIS A 1 117 ? -22.588 52.296 24.173 1.00 34.28 114 HIS A N 1
ATOM 805 C CA . HIS A 1 117 ? -21.736 53.282 24.864 1.00 34.15 114 HIS A CA 1
ATOM 806 C C . HIS A 1 117 ? -21.443 52.924 26.303 1.00 33.88 114 HIS A C 1
ATOM 807 O O . HIS A 1 117 ? -21.474 53.790 27.178 1.00 33.74 114 HIS A O 1
ATOM 814 N N . ILE A 1 118 ? -21.171 51.639 26.545 1.00 33.45 115 ILE A N 1
ATOM 815 C CA . ILE A 1 118 ? -20.634 51.193 27.819 1.00 32.61 115 ILE A CA 1
ATOM 816 C C . ILE A 1 118 ? -19.102 51.137 27.707 1.00 32.62 115 ILE A C 1
ATOM 817 O O . ILE A 1 118 ? -18.582 50.617 26.719 1.00 33.64 115 ILE A O 1
ATOM 822 N N . PRO A 1 119 ? -18.364 51.673 28.699 1.00 32.17 116 PRO A N 1
ATOM 823 C CA . PRO A 1 119 ? -16.909 51.566 28.549 1.00 31.86 116 PRO A CA 1
ATOM 824 C C . PRO A 1 119 ? -16.415 50.106 28.642 1.00 30.92 116 PRO A C 1
ATOM 825 O O . PRO A 1 119 ? -17.070 49.282 29.262 1.00 30.64 116 PRO A O 1
ATOM 829 N N . VAL A 1 120 ? -15.302 49.797 27.978 1.00 30.24 117 VAL A N 1
ATOM 830 C CA . VAL A 1 120 ? -14.691 48.458 28.020 1.00 29.78 117 VAL A CA 1
ATOM 831 C C . VAL A 1 120 ? -13.271 48.663 28.514 1.00 29.87 117 VAL A C 1
ATOM 832 O O . VAL A 1 120 ? -12.519 49.408 27.894 1.00 30.48 117 VAL A O 1
ATOM 836 N N . VAL A 1 121 ? -12.914 48.060 29.651 1.00 28.80 118 VAL A N 1
ATOM 837 C CA . VAL A 1 121 ? -11.566 48.249 30.246 1.00 27.05 118 VAL A CA 1
ATOM 838 C C . VAL A 1 121 ? -10.828 46.903 30.038 1.00 26.71 118 VAL A C 1
ATOM 839 O O . VAL A 1 121 ? -11.144 45.909 30.674 1.00 26.06 118 VAL A O 1
ATOM 843 N N . PRO A 1 122 ? -9.889 46.843 29.091 1.00 27.23 119 PRO A N 1
ATOM 844 C CA . PRO A 1 122 ? -9.130 45.595 28.960 1.00 26.67 119 PRO A CA 1
ATOM 845 C C . PRO A 1 122 ? -7.941 45.604 29.933 1.00 27.08 119 PRO A C 1
ATOM 846 O O . PRO A 1 122 ? -7.177 46.570 29.932 1.00 26.70 119 PRO A O 1
ATOM 850 N N . LEU A 1 123 ? -7.799 44.562 30.750 1.00 27.16 120 LEU A N 1
ATOM 851 C CA . LEU A 1 123 ? -6.626 44.403 31.605 1.00 27.52 120 LEU A CA 1
ATOM 852 C C . LEU A 1 123 ? -5.533 43.693 30.835 1.00 28.38 120 LEU A C 1
ATOM 853 O O . LEU A 1 123 ? -5.818 42.812 30.016 1.00 29.80 120 LEU A O 1
ATOM 858 N N . PRO A 1 124 ? -4.266 44.091 31.044 1.00 28.90 121 PRO A N 1
ATOM 859 C CA . PRO A 1 124 ? -3.243 43.350 30.291 1.00 29.27 121 PRO A CA 1
ATOM 860 C C . PRO A 1 124 ? -3.032 42.001 30.996 1.00 30.20 121 PRO A C 1
ATOM 861 O O . PRO A 1 124 ? -3.433 41.862 32.180 1.00 30.27 121 PRO A O 1
ATOM 865 N N . GLY A 1 125 ? -2.497 40.990 30.293 1.00 29.51 122 GLY A N 1
ATOM 866 C CA . GLY A 1 125 ? -2.383 39.647 30.915 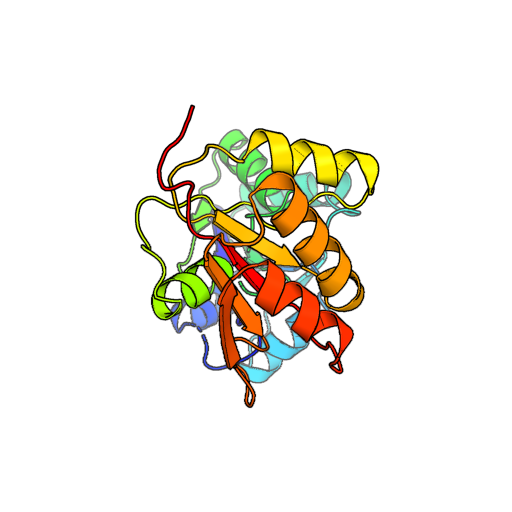1.00 28.66 122 GLY A CA 1
ATOM 867 C C . GLY A 1 125 ? -1.933 38.548 29.983 1.00 28.38 122 GLY A C 1
ATOM 868 O O . GLY A 1 125 ? -1.627 38.834 28.826 1.00 29.68 122 GLY A O 1
ATOM 869 N N . ALA A 1 126 ? -1.937 37.294 30.454 1.00 27.89 123 ALA A N 1
ATOM 870 C CA . ALA A 1 126 ? -1.398 36.144 29.678 1.00 27.67 123 ALA A CA 1
ATOM 871 C C . ALA A 1 126 ? -1.975 35.944 28.246 1.00 26.74 123 ALA A C 1
ATOM 872 O O . ALA A 1 126 ? -3.182 35.964 28.056 1.00 27.25 123 ALA A O 1
ATOM 874 N N . ASN A 1 127 ? -1.096 35.768 27.268 1.00 25.99 124 ASN A N 1
ATOM 875 C CA . ASN A 1 127 ? -1.476 35.351 25.897 1.00 25.12 124 ASN A CA 1
ATOM 876 C C . ASN A 1 127 ? -0.416 34.373 25.439 1.00 24.18 124 ASN A C 1
ATOM 877 O O . ASN A 1 127 ? 0.764 34.749 25.318 1.00 25.33 124 ASN A O 1
ATOM 882 N N . ALA A 1 128 ? -0.824 33.126 25.197 1.00 22.74 125 ALA A N 1
ATOM 883 C CA . ALA A 1 128 ? 0.100 32.047 24.886 1.00 21.96 125 ALA A CA 1
ATOM 884 C C . ALA A 1 128 ? 0.884 32.331 23.613 1.00 22.32 125 ALA A C 1
ATOM 885 O O . ALA A 1 128 ? 2.098 32.105 23.565 1.00 23.24 125 ALA A 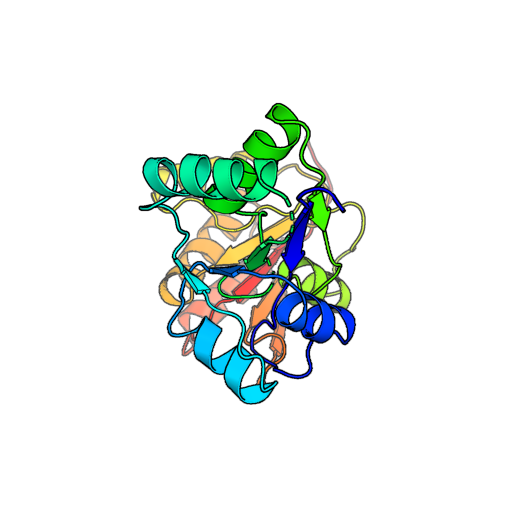O 1
ATOM 887 N N . GLY A 1 129 ? 0.232 32.825 22.569 1.00 22.49 126 GLY A N 1
ATOM 888 C CA . GLY A 1 129 ? 0.968 33.012 21.276 1.00 23.31 126 GLY A CA 1
ATOM 889 C C . GLY A 1 129 ? 2.148 33.984 21.405 1.00 23.94 126 GLY A C 1
ATOM 890 O O . GLY A 1 129 ? 3.248 33.705 20.943 1.00 25.12 126 GLY A O 1
ATOM 891 N N . LEU A 1 130 ? 1.927 35.116 22.053 1.00 24.80 127 LEU A N 1
ATOM 892 C CA . LEU A 1 130 ? 2.982 36.120 22.264 1.00 26.21 127 LEU A CA 1
ATOM 893 C C . LEU A 1 130 ? 4.059 35.717 23.277 1.00 26.21 127 LEU A C 1
ATOM 894 O O . LEU A 1 130 ? 5.252 35.996 23.056 1.00 25.91 127 LEU A O 1
ATOM 899 N N . THR A 1 131 ? 3.632 35.115 24.411 1.00 25.46 128 THR A N 1
ATOM 900 C CA . THR A 1 131 ? 4.565 34.549 25.371 1.00 23.92 128 THR A CA 1
ATOM 901 C C . THR A 1 131 ? 5.527 33.538 24.747 1.00 24.68 128 THR A C 1
ATOM 902 O O . THR A 1 131 ? 6.744 33.592 24.968 1.00 24.40 128 THR A O 1
ATOM 906 N N . ALA A 1 132 ? 5.006 32.625 23.942 1.00 25.39 129 ALA A N 1
ATOM 907 C CA . ALA A 1 132 ? 5.892 31.724 23.192 1.00 25.47 129 ALA A CA 1
ATOM 908 C C . ALA A 1 132 ? 6.802 32.545 22.290 1.00 25.29 129 ALA A C 1
ATOM 909 O O . ALA A 1 132 ? 7.985 32.313 22.246 1.00 25.47 129 ALA A O 1
ATOM 911 N N . LEU A 1 133 ? 6.226 33.500 21.566 1.00 25.83 130 LEU A N 1
ATOM 912 C CA . LEU A 1 133 ? 6.936 34.217 20.509 1.00 24.41 130 LEU A CA 1
ATOM 913 C C . LEU A 1 133 ? 8.243 34.752 21.062 1.00 23.82 130 LEU A C 1
ATOM 914 O O . LEU A 1 133 ? 9.299 34.565 20.491 1.00 23.75 130 LEU A O 1
ATOM 919 N N . ILE A 1 134 ? 8.198 35.367 22.224 1.00 24.14 131 ILE A N 1
ATOM 920 C CA . ILE A 1 134 ? 9.406 36.053 22.686 1.00 22.92 131 ILE A CA 1
ATOM 921 C C . ILE A 1 134 ? 10.577 35.096 22.991 1.00 22.61 131 ILE A C 1
ATOM 922 O O . ILE A 1 134 ? 11.753 35.496 22.887 1.00 23.14 131 ILE A O 1
ATOM 927 N N . ALA A 1 135 ? 10.275 33.826 23.264 1.00 21.69 132 ALA A N 1
ATOM 928 C CA . ALA A 1 135 ? 11.344 32.855 23.506 1.00 22.19 132 ALA A CA 1
ATOM 929 C C . ALA A 1 135 ? 11.681 31.991 22.285 1.00 22.93 132 ALA A C 1
ATOM 930 O O . ALA A 1 135 ? 12.560 31.122 22.356 1.00 23.75 132 ALA A O 1
ATOM 932 N N . SER A 1 136 ? 11.030 32.242 21.146 1.00 22.75 133 SER A N 1
ATOM 933 C CA . SER A 1 136 ? 11.103 31.280 20.082 1.00 22.26 133 SER A CA 1
ATOM 934 C C . SER A 1 136 ? 12.474 31.320 19.408 1.00 23.13 133 SER A C 1
ATOM 935 O O . SER A 1 136 ? 13.031 30.274 19.019 1.00 23.73 133 SER A O 1
ATOM 938 N N . GLY A 1 137 ? 13.034 32.522 19.275 1.00 23.31 134 GLY A N 1
ATOM 939 C CA . GLY A 1 137 ? 14.278 32.709 18.493 1.00 22.73 134 GLY A CA 1
ATOM 940 C C . GLY A 1 137 ? 13.905 33.108 17.080 1.00 22.76 134 GLY A C 1
ATOM 941 O O . GLY A 1 137 ? 14.755 33.463 16.276 1.00 22.89 134 GLY A O 1
ATOM 942 N N . LEU A 1 138 ? 12.605 33.061 16.791 1.00 22.67 135 LEU A N 1
ATOM 943 C CA . LEU A 1 138 ? 12.067 33.666 15.577 1.00 21.86 135 LEU A CA 1
ATOM 944 C C . LEU A 1 138 ? 11.917 35.206 15.710 1.00 21.43 135 LEU A C 1
ATOM 945 O O . LEU A 1 138 ? 11.716 35.741 16.826 1.00 21.72 135 LEU A O 1
ATOM 950 N N . ALA A 1 139 ? 12.056 35.911 14.592 1.00 20.92 136 ALA A N 1
ATOM 951 C CA . ALA A 1 139 ? 11.961 37.376 14.569 1.00 21.62 136 ALA A CA 1
ATOM 952 C C . ALA A 1 139 ? 10.583 37.736 15.115 1.00 22.27 136 ALA A C 1
ATOM 953 O O . ALA A 1 139 ? 9.583 37.356 14.502 1.00 22.72 136 ALA A O 1
ATOM 955 N N . PRO A 1 140 ? 10.529 38.418 16.285 1.00 21.82 137 PRO A N 1
ATOM 956 C CA . PRO A 1 140 ? 9.253 38.638 16.953 1.00 22.40 137 PRO A CA 1
ATOM 957 C C . PRO A 1 140 ? 8.419 39.871 16.476 1.00 22.33 137 PRO A C 1
ATOM 958 O O . PRO A 1 140 ? 7.337 40.130 17.023 1.00 22.20 137 PRO A O 1
ATOM 962 N N . GLN A 1 141 ? 8.889 40.597 15.472 1.00 21.54 138 GLN A N 1
ATOM 963 C CA . GLN A 1 141 ? 8.256 41.842 15.070 1.00 22.31 138 GLN A CA 1
ATOM 964 C C . GLN A 1 141 ? 8.639 42.085 13.621 1.00 21.22 138 GLN A C 1
ATOM 965 O O . GLN A 1 141 ? 9.817 42.052 13.353 1.00 22.12 138 GLN A O 1
ATOM 971 N N . PRO A 1 142 ? 7.684 42.289 12.667 1.00 20.56 139 PRO A N 1
ATOM 972 C CA . PRO A 1 142 ? 6.225 42.185 12.628 1.00 20.14 139 PRO A CA 1
ATOM 973 C C . PRO A 1 142 ? 5.822 40.747 12.874 1.00 21.01 139 PRO A C 1
ATOM 974 O O . PRO A 1 142 ? 6.657 39.831 12.725 1.00 21.44 139 PRO A O 1
ATOM 978 N N . PHE A 1 143 ? 4.556 40.530 13.227 1.00 20.34 140 PHE A N 1
ATOM 979 C CA . PHE A 1 143 ? 4.080 39.180 13.419 1.00 19.98 140 PHE A CA 1
ATOM 980 C C . PHE A 1 143 ? 2.606 39.031 13.175 1.00 19.63 140 PHE A C 1
ATOM 981 O O . PHE A 1 143 ? 1.845 40.008 13.243 1.00 19.32 140 PHE A O 1
ATOM 989 N N . TYR A 1 144 ? 2.211 37.803 12.865 1.00 19.02 141 TYR A N 1
ATOM 990 C CA . TYR A 1 144 ? 0.877 37.556 12.370 1.00 18.99 141 TYR A CA 1
ATOM 991 C C . TYR A 1 144 ? 0.280 36.480 13.214 1.00 19.17 141 TYR A C 1
ATOM 992 O O . TYR A 1 144 ? 0.667 35.337 13.117 1.00 19.50 141 TYR A O 1
ATOM 1001 N N . PHE A 1 145 ? -0.592 36.853 14.142 1.00 20.98 142 PHE A N 1
ATOM 1002 C CA . PHE A 1 145 ? -1.202 35.854 15.009 1.00 21.12 142 PHE A CA 1
ATOM 1003 C C . PHE A 1 145 ? -2.437 35.268 14.321 1.00 20.80 142 PHE A C 1
ATOM 1004 O O . PHE A 1 145 ? -3.339 36.001 13.938 1.00 19.66 142 PHE A O 1
ATOM 1012 N N . TYR A 1 146 ? -2.481 33.945 14.181 1.00 20.99 143 TYR A N 1
ATOM 1013 C CA . TYR A 1 146 ? -3.570 33.318 13.428 1.00 21.77 143 TYR A CA 1
ATOM 1014 C C . TYR A 1 146 ? -4.484 32.458 14.275 1.00 21.62 143 TYR A C 1
ATOM 1015 O O . TYR A 1 146 ? -5.702 32.503 14.107 1.00 21.66 143 TYR A O 1
ATOM 1024 N N . GLY A 1 147 ? -3.892 31.670 15.157 1.00 22.16 144 GLY A N 1
ATOM 1025 C CA . GLY A 1 147 ? -4.650 30.779 16.044 1.00 23.43 144 GLY A CA 1
ATOM 1026 C C . GLY A 1 147 ? -4.747 29.391 15.452 1.00 24.36 144 GLY A C 1
ATOM 1027 O O . GLY A 1 147 ? -3.760 28.893 14.881 1.00 25.20 144 GLY A O 1
ATOM 1028 N N . PHE A 1 148 ? -5.920 28.770 15.572 1.00 24.81 145 PHE A N 1
ATOM 1029 C CA . PHE A 1 148 ? -6.138 27.445 15.011 1.00 26.14 145 PHE A CA 1
ATOM 1030 C C . PHE A 1 148 ? -6.326 27.497 13.503 1.00 27.76 145 PHE A C 1
ATOM 1031 O O . PHE A 1 148 ? -7.066 28.336 12.963 1.00 27.17 145 PHE A O 1
ATOM 1039 N N . LEU A 1 149 ? -5.613 26.608 12.821 1.00 29.29 146 LEU A N 1
ATOM 1040 C CA . LEU A 1 149 ? -5.946 26.330 11.432 1.00 31.40 146 LEU A CA 1
ATOM 1041 C C . LEU A 1 149 ? -7.282 25.597 11.334 1.00 32.94 146 LEU A C 1
ATOM 1042 O O . LEU A 1 149 ? -7.809 25.087 12.318 1.00 33.56 146 LEU A O 1
ATOM 1047 N N . ASP A 1 150 ? -7.834 25.566 10.134 1.00 35.25 147 ASP A N 1
ATOM 1048 C CA . ASP A 1 150 ? -9.183 25.067 9.914 1.00 37.54 147 ASP A CA 1
ATOM 1049 C C . ASP A 1 150 ? -9.332 23.622 10.384 1.00 38.64 147 ASP A C 1
ATOM 1050 O O . ASP A 1 150 ? -8.393 22.822 10.296 1.00 38.83 147 ASP A O 1
ATOM 1055 N N . ARG A 1 151 ? -10.521 23.312 10.895 1.00 40.36 148 ARG A N 1
ATOM 1056 C CA . ARG A 1 151 ? -10.873 21.963 11.301 1.00 41.31 148 ARG A CA 1
ATOM 1057 C C . ARG A 1 151 ? -10.985 21.054 10.079 1.00 42.20 148 ARG A C 1
ATOM 1058 O O . ARG A 1 151 ? -10.440 19.955 10.090 1.00 42.61 148 ARG A O 1
ATOM 1060 N N . LYS A 1 152 ? -11.661 21.523 9.026 1.00 43.22 149 LYS A N 1
ATOM 1061 C CA . LYS A 1 152 ? -11.875 20.718 7.810 1.00 44.00 149 LYS A CA 1
ATOM 1062 C C . LYS A 1 152 ? -10.601 20.577 6.977 1.00 44.45 149 LYS A C 1
ATOM 1063 O O . LYS A 1 152 ? -10.049 21.577 6.502 1.00 44.81 149 LYS A O 1
ATOM 1065 N N . PRO A 1 153 ? -10.152 19.330 6.813 1.00 44.75 150 PRO A N 1
ATOM 1066 C CA . PRO A 1 153 ? -8.914 18.977 6.092 1.00 45.12 150 PRO A CA 1
ATOM 1067 C C . PRO A 1 153 ? -8.655 19.761 4.789 1.00 45.52 150 PRO A C 1
ATOM 1068 O O . PRO A 1 153 ? -7.561 20.313 4.612 1.00 45.74 150 PRO A O 1
ATOM 1070 N N . LYS A 1 154 ? -9.657 19.805 3.896 1.00 45.82 151 LYS A N 1
ATOM 1071 C CA . LYS A 1 154 ? -9.588 20.533 2.612 1.00 45.58 151 LYS A CA 1
ATOM 1072 C C . LYS A 1 154 ? -9.367 22.044 2.782 1.00 45.56 151 LYS A C 1
ATOM 1073 O O . LYS A 1 154 ? -8.605 22.662 2.032 1.00 45.55 151 LYS A O 1
ATOM 1075 N N . ASP A 1 155 ? -10.033 22.621 3.780 1.00 45.37 152 ASP A N 1
ATOM 1076 C CA . ASP A 1 155 ? -9.997 24.057 4.043 1.00 45.04 152 ASP A CA 1
ATOM 1077 C C . ASP A 1 155 ? -8.691 24.521 4.683 1.00 44.66 152 ASP A C 1
ATOM 1078 O O . ASP A 1 155 ? -8.372 25.711 4.628 1.00 44.62 152 ASP A O 1
ATOM 1083 N N . ARG A 1 156 ? -7.964 23.585 5.300 1.00 44.24 153 ARG A N 1
ATOM 1084 C CA . ARG A 1 156 ? -6.670 23.849 5.956 1.00 43.79 153 ARG A CA 1
ATOM 1085 C C . ARG A 1 156 ? -5.546 23.935 4.917 1.00 43.17 153 ARG A C 1
ATOM 1086 O O . ARG A 1 156 ? -4.835 24.933 4.851 1.00 43.44 153 ARG A O 1
ATOM 1094 N N . LYS A 1 157 ? -5.400 22.900 4.098 1.00 42.39 154 LYS A N 1
ATOM 1095 C CA . LYS A 1 157 ? -4.379 22.883 3.049 1.00 41.76 154 LYS A CA 1
ATOM 1096 C C . LYS A 1 157 ? -4.423 24.162 2.188 1.00 41.13 154 LYS A C 1
ATOM 1097 O O . LYS A 1 157 ? -3.382 24.634 1.718 1.00 41.29 154 LYS A O 1
ATOM 1103 N N . ALA A 1 158 ? -5.623 24.718 2.009 1.00 39.71 155 ALA A N 1
ATOM 1104 C CA . ALA A 1 158 ? -5.821 25.927 1.212 1.00 38.35 155 ALA A CA 1
ATOM 1105 C C . ALA A 1 158 ? -5.456 27.234 1.939 1.00 37.55 155 ALA A C 1
ATOM 1106 O O . ALA A 1 158 ? -4.857 28.120 1.327 1.00 37.29 155 ALA A O 1
ATOM 1108 N N . GLU A 1 159 ? -5.816 27.359 3.222 1.00 35.96 156 GLU A N 1
ATOM 1109 C CA . GLU A 1 159 ? -5.500 28.574 3.994 1.00 35.10 156 GLU A CA 1
ATOM 1110 C C . GLU A 1 159 ? -4.001 28.725 4.280 1.00 33.62 156 GLU A C 1
ATOM 1111 O O . GLU A 1 159 ? -3.489 29.837 4.467 1.00 33.72 156 GLU A O 1
ATOM 1117 N N . ILE A 1 160 ? -3.317 27.588 4.293 1.00 31.50 157 ILE A N 1
ATOM 1118 C CA . ILE A 1 160 ? -1.873 27.524 4.382 1.00 29.42 157 ILE A CA 1
ATOM 1119 C C . ILE A 1 160 ? -1.232 28.054 3.082 1.00 28.83 157 ILE A C 1
ATOM 1120 O O . ILE A 1 160 ? -0.402 28.961 3.134 1.00 29.24 157 ILE A O 1
ATOM 1125 N N . ALA A 1 161 ? -1.628 27.527 1.924 1.00 27.31 158 ALA A N 1
ATOM 1126 C CA . ALA A 1 161 ? -1.080 28.009 0.642 1.00 26.58 158 ALA A CA 1
ATOM 1127 C C . ALA A 1 161 ? -1.239 29.528 0.460 1.00 25.84 158 ALA A C 1
ATOM 1128 O O . ALA A 1 161 ? -0.373 30.197 -0.119 1.00 25.46 158 ALA A O 1
ATOM 1130 N N . GLY A 1 162 ? -2.340 30.062 0.982 1.00 25.17 159 GLY A N 1
ATOM 1131 C CA . GLY A 1 162 ? -2.636 31.486 0.888 1.00 24.59 159 GLY A CA 1
ATOM 1132 C C . GLY A 1 162 ? -1.902 32.316 1.923 1.00 23.73 159 GLY A C 1
ATOM 1133 O O . GLY A 1 162 ? -2.161 33.502 2.068 1.00 24.10 159 GLY A O 1
ATOM 1134 N N . LEU A 1 163 ? -0.977 31.686 2.633 1.00 22.75 160 LEU A N 1
ATOM 1135 C CA . LEU A 1 163 ? -0.166 32.349 3.651 1.00 21.90 160 LEU A CA 1
ATOM 1136 C C . LEU A 1 163 ? 1.310 32.076 3.391 1.00 20.85 160 LEU A C 1
ATOM 1137 O O . LEU A 1 163 ? 2.167 32.359 4.232 1.00 20.18 160 LEU A O 1
ATOM 1142 N N . ALA A 1 164 ? 1.618 31.458 2.250 1.00 19.47 161 ALA A N 1
ATOM 1143 C CA . ALA A 1 164 ? 2.970 30.928 2.136 1.00 17.93 161 ALA A CA 1
ATOM 1144 C C . ALA A 1 164 ? 3.943 32.033 1.782 1.00 16.60 161 ALA A C 1
ATOM 1145 O O . ALA A 1 164 ? 5.151 31.846 1.810 1.00 15.77 161 ALA A O 1
ATOM 1147 N N . GLN A 1 165 ? 3.390 33.208 1.496 1.00 16.30 162 GLN A N 1
ATOM 1148 C CA . GLN A 1 165 ? 4.193 34.350 1.086 1.00 15.64 162 GLN A CA 1
ATOM 1149 C C . GLN A 1 165 ? 4.324 35.412 2.163 1.00 14.41 162 GLN A C 1
ATOM 1150 O O . GLN A 1 165 ? 5.166 36.293 2.017 1.00 12.71 162 GLN A O 1
ATOM 1156 N N . ARG A 1 166 ? 3.506 35.341 3.235 1.00 13.92 163 ARG A N 1
ATOM 1157 C CA . ARG A 1 166 ? 3.652 36.286 4.356 1.00 13.45 163 ARG A CA 1
ATOM 1158 C C . ARG A 1 166 ? 5.140 36.274 4.646 1.00 13.26 163 ARG A C 1
ATOM 1159 O O . ARG A 1 166 ? 5.705 35.192 4.702 1.00 12.05 163 ARG A O 1
ATOM 1167 N N . PRO A 1 167 ? 5.793 37.460 4.777 1.00 13.76 164 PRO A N 1
ATOM 1168 C CA . PRO A 1 167 ? 7.202 37.420 5.155 1.00 14.50 164 PRO A CA 1
ATOM 1169 C C . PRO A 1 167 ? 7.479 37.428 6.675 1.00 14.95 164 PRO A C 1
ATOM 1170 O O . PRO A 1 167 ? 8.635 37.270 7.065 1.00 15.70 164 PRO A O 1
ATOM 1174 N N . GLU A 1 168 ? 6.453 37.572 7.523 1.00 15.53 165 GLU A N 1
ATOM 1175 C CA . GLU A 1 168 ? 6.656 37.632 8.992 1.00 15.83 165 GLU A CA 1
ATOM 1176 C C . GLU A 1 168 ? 6.503 36.305 9.721 1.00 17.11 165 GLU A C 1
ATOM 1177 O O . GLU A 1 168 ? 5.868 35.382 9.241 1.00 16.94 165 GLU A O 1
ATOM 1183 N N . THR A 1 169 ? 7.028 36.246 10.951 1.00 18.32 166 THR A N 1
ATOM 1184 C CA . THR A 1 169 ? 6.696 35.163 11.835 1.00 18.66 166 THR A CA 1
ATOM 1185 C C . THR A 1 169 ? 5.166 34.986 11.927 1.00 19.63 166 THR A C 1
ATOM 1186 O O . THR A 1 169 ? 4.401 35.971 12.087 1.00 19.20 166 THR A O 1
ATOM 1190 N N . LEU A 1 170 ? 4.732 33.725 11.834 1.00 20.19 167 LEU A N 1
ATOM 1191 C CA . LEU A 1 170 ? 3.311 33.362 11.919 1.00 20.22 167 LEU A CA 1
ATOM 1192 C C . LEU A 1 170 ? 3.087 32.534 13.162 1.00 20.43 167 LEU A C 1
ATOM 1193 O O . LEU A 1 170 ? 3.953 31.752 13.550 1.00 21.04 167 LEU A O 1
ATOM 1198 N N . ILE A 1 171 ? 1.932 32.710 13.799 1.00 19.94 168 ILE A N 1
ATOM 1199 C CA . ILE A 1 171 ? 1.682 32.027 15.086 1.00 19.17 168 ILE A CA 1
ATOM 1200 C C . ILE A 1 171 ? 0.383 31.262 14.962 1.00 19.56 168 ILE A C 1
ATOM 1201 O O . ILE A 1 171 ? -0.673 31.846 14.635 1.00 18.13 168 ILE A O 1
ATOM 1206 N N . PHE A 1 172 ? 0.454 29.953 15.204 1.00 20.12 169 PHE A N 1
ATOM 1207 C CA . PHE A 1 172 ? -0.749 29.132 15.183 1.00 21.07 169 PHE A CA 1
ATOM 1208 C C . PHE A 1 172 ? -0.926 28.453 16.526 1.00 21.74 169 PHE A C 1
ATOM 1209 O O . PHE A 1 172 ? 0.001 28.427 17.330 1.00 24.18 169 PHE A O 1
ATOM 1217 N N . TYR A 1 173 ? -2.126 27.947 16.789 1.00 22.27 170 TYR A N 1
ATOM 1218 C CA . TYR A 1 173 ? -2.339 26.998 17.882 1.00 22.25 170 TYR A CA 1
ATOM 1219 C C . TYR A 1 173 ? -2.761 25.660 17.272 1.00 21.83 170 TYR A C 1
ATOM 1220 O O . TYR A 1 173 ? -3.307 25.611 16.150 1.00 21.20 170 TYR A O 1
ATOM 1229 N N . GLU A 1 174 ? -2.464 24.572 17.975 1.00 21.42 171 GLU A N 1
ATOM 1230 C CA . GLU A 1 174 ? -2.921 23.262 17.527 1.00 20.82 171 GLU A CA 1
ATOM 1231 C C . GLU A 1 174 ? -3.190 22.363 18.717 1.00 20.78 171 GLU A C 1
ATOM 1232 O O . GLU A 1 174 ? -2.528 22.475 19.766 1.00 21.25 171 GLU A O 1
ATOM 1238 N N . ALA A 1 175 ? -4.225 21.541 18.563 1.00 19.35 172 ALA A N 1
ATOM 1239 C CA . ALA A 1 175 ? -4.593 20.530 19.527 1.00 19.08 172 ALA A CA 1
ATOM 1240 C C . ALA A 1 175 ? -3.639 19.322 19.331 1.00 18.80 172 ALA A C 1
ATOM 1241 O O . ALA A 1 175 ? -3.252 19.033 18.201 1.00 18.22 172 ALA A O 1
ATOM 1243 N N . PRO A 1 176 ? -3.270 18.618 20.423 1.00 18.60 173 PRO A N 1
ATOM 1244 C CA . PRO A 1 176 ? -2.318 17.476 20.334 1.00 18.56 173 PRO A CA 1
ATOM 1245 C C . PRO A 1 176 ? -2.618 16.422 19.252 1.00 17.94 173 PRO A C 1
ATOM 1246 O O . PRO A 1 176 ? -1.753 16.081 18.449 1.00 17.87 173 PRO A O 1
ATOM 1250 N N . HIS A 1 177 ? -3.824 15.900 19.221 1.00 17.64 174 HIS A N 1
ATOM 1251 C CA . HIS A 1 177 ? -4.140 14.838 18.252 1.00 18.12 174 HIS A CA 1
ATOM 1252 C C . HIS A 1 177 ? -4.009 15.321 16.778 1.00 18.74 174 HIS A C 1
ATOM 1253 O O . HIS A 1 177 ? -4.009 14.518 15.847 1.00 18.24 174 HIS A O 1
ATOM 1260 N N . ARG A 1 178 ? -3.870 16.631 16.575 1.00 19.44 175 ARG A N 1
ATOM 1261 C CA .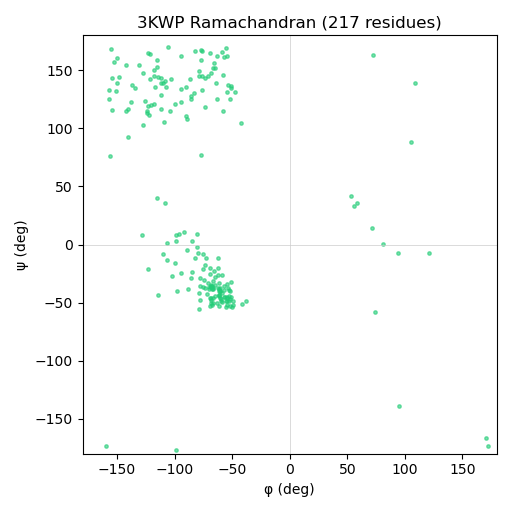 ARG A 1 178 ? -3.843 17.176 15.223 1.00 20.39 175 ARG A CA 1
ATOM 1262 C C . ARG A 1 178 ? -2.473 17.689 14.830 1.00 20.11 175 ARG A C 1
ATOM 1263 O O . ARG A 1 178 ? -2.255 18.044 13.670 1.00 19.47 175 ARG A O 1
ATOM 1271 N N . LEU A 1 179 ? -1.555 17.723 15.792 1.00 20.21 176 LEU A N 1
ATOM 1272 C CA . LEU A 1 179 ? -0.221 18.307 15.556 1.00 21.13 176 LEU A CA 1
ATOM 1273 C C . LEU A 1 179 ? 0.546 17.714 14.375 1.00 21.86 176 LEU A C 1
ATOM 1274 O O . LEU A 1 179 ? 1.037 18.476 13.556 1.00 23.17 176 LEU A O 1
ATOM 1279 N N . LYS A 1 180 ? 0.621 16.382 14.285 1.00 22.38 177 LYS A N 1
ATOM 1280 C CA . LYS A 1 180 ? 1.348 15.706 13.219 1.00 22.71 177 LYS A CA 1
ATOM 1281 C C . LYS A 1 180 ? 0.896 16.117 11.830 1.00 22.94 177 LYS A C 1
ATOM 1282 O O . LYS A 1 180 ? 1.735 16.495 10.998 1.00 22.87 177 LYS A O 1
ATOM 1288 N N . LYS A 1 181 ? -0.413 16.005 11.583 1.00 22.73 178 LYS A N 1
ATOM 1289 C CA . LYS A 1 181 ? -0.974 16.262 10.260 1.00 23.16 178 LYS A CA 1
ATOM 1290 C C . LYS A 1 181 ? -0.842 17.740 9.846 1.00 23.01 178 LYS A C 1
ATOM 1291 O O . LYS A 1 181 ? -0.553 18.059 8.688 1.00 23.09 178 LYS A O 1
ATOM 1297 N N . THR A 1 182 ? -1.022 18.628 10.810 1.00 22.43 179 THR A N 1
ATOM 1298 C CA . THR A 1 182 ? -0.882 20.045 10.583 1.00 22.76 179 THR A CA 1
ATOM 1299 C C . THR A 1 182 ? 0.570 20.431 10.308 1.00 22.58 179 THR A C 1
ATOM 1300 O O . THR A 1 182 ? 0.823 21.336 9.512 1.00 23.05 179 THR A O 1
ATOM 1304 N N . LEU A 1 183 ? 1.526 19.758 10.943 1.00 21.94 180 LEU A N 1
ATOM 1305 C CA . LEU A 1 183 ? 2.926 20.064 10.656 1.00 21.46 180 LEU A CA 1
ATOM 1306 C C . LEU A 1 183 ? 3.264 19.635 9.221 1.00 21.57 180 LEU A C 1
ATOM 1307 O O . LEU A 1 183 ? 4.008 20.322 8.531 1.00 21.15 180 LEU A O 1
ATOM 1312 N N . GLN A 1 184 ? 2.671 18.532 8.776 1.00 21.47 181 GLN A N 1
ATOM 1313 C CA . GLN A 1 184 ? 2.939 17.976 7.453 1.00 22.20 181 GLN A CA 1
ATOM 1314 C C . GLN A 1 184 ? 2.398 18.898 6.365 1.00 22.31 181 GLN A C 1
ATOM 1315 O O . GLN A 1 184 ? 3.097 19.242 5.419 1.00 22.47 181 GLN A O 1
ATOM 1321 N N . ASN A 1 185 ? 1.137 19.288 6.504 1.00 22.77 182 ASN A N 1
ATOM 1322 C CA . ASN A 1 185 ? 0.541 20.311 5.643 1.00 22.39 182 ASN A CA 1
ATOM 1323 C C . ASN A 1 185 ? 1.346 21.622 5.630 1.00 21.63 182 ASN A C 1
ATOM 1324 O O . ASN A 1 185 ? 1.618 22.178 4.573 1.00 22.46 182 ASN A O 1
ATOM 1329 N N . LEU A 1 186 ? 1.755 22.087 6.797 1.00 21.09 183 LEU A N 1
ATOM 1330 C CA . LEU A 1 186 ? 2.633 23.266 6.893 1.00 20.43 183 LEU A CA 1
ATOM 1331 C C . LEU A 1 186 ? 3.884 23.098 6.009 1.00 20.44 183 LEU A C 1
ATOM 1332 O O . LEU A 1 186 ? 4.267 24.009 5.256 1.00 20.28 183 LEU A O 1
ATOM 1337 N N . ALA A 1 187 ? 4.483 21.912 6.071 1.00 20.10 184 ALA A N 1
ATOM 1338 C CA . ALA A 1 187 ? 5.689 21.635 5.335 1.00 20.00 184 ALA A CA 1
ATOM 1339 C C . ALA A 1 187 ? 5.392 21.456 3.844 1.00 19.90 184 ALA A C 1
ATOM 1340 O O . ALA A 1 187 ? 6.225 21.775 3.007 1.00 20.07 184 ALA A O 1
ATOM 1342 N N . ALA A 1 188 ? 4.195 20.967 3.519 1.00 19.52 185 ALA A N 1
ATOM 1343 C CA . ALA A 1 188 ? 3.776 20.801 2.131 1.00 18.97 185 ALA A CA 1
ATOM 1344 C C . ALA A 1 188 ? 3.543 22.142 1.455 1.00 18.81 185 ALA A C 1
ATOM 1345 O O . ALA A 1 188 ? 3.877 22.322 0.285 1.00 18.87 185 ALA A O 1
ATOM 1347 N N . GLY A 1 189 ? 2.973 23.086 2.197 1.00 18.48 186 GLY A N 1
ATOM 1348 C CA . GLY A 1 189 ? 2.526 24.353 1.613 1.00 17.77 186 GLY A CA 1
ATOM 1349 C C . GLY A 1 189 ? 3.558 25.463 1.721 1.00 17.37 186 GLY A C 1
ATOM 1350 O O . GLY A 1 189 ? 3.543 26.399 0.921 1.00 17.55 186 GLY A O 1
ATOM 1351 N N . PHE A 1 190 ? 4.450 25.357 2.706 1.00 16.86 187 PHE A N 1
ATOM 1352 C CA . PHE A 1 190 ? 5.511 26.342 2.929 1.00 16.28 187 PHE A CA 1
ATOM 1353 C C . PHE A 1 190 ? 6.907 25.913 2.428 1.00 16.51 187 PHE A C 1
ATOM 1354 O O . PHE A 1 190 ? 7.743 26.772 2.078 1.00 15.83 187 PHE A O 1
ATOM 1362 N N . GLY A 1 191 ? 7.145 24.593 2.385 1.00 16.65 188 GLY A N 1
ATOM 1363 C CA . GLY A 1 191 ? 8.483 24.024 2.154 1.00 17.20 188 GLY A CA 1
ATOM 1364 C C . GLY A 1 191 ? 9.039 23.393 3.431 1.00 17.62 188 GLY A C 1
ATOM 1365 O O . GLY A 1 191 ? 8.889 23.941 4.526 1.00 18.17 188 GLY A O 1
ATOM 1366 N N . ASP A 1 192 ? 9.679 22.237 3.277 1.00 18.40 189 ASP A N 1
ATOM 1367 C CA . ASP A 1 192 ? 10.167 21.402 4.383 1.00 18.35 189 ASP A CA 1
ATOM 1368 C C . ASP A 1 192 ? 11.182 22.146 5.244 1.00 18.16 189 ASP A C 1
ATOM 1369 O O . ASP A 1 192 ? 11.250 21.947 6.477 1.00 18.47 189 ASP A O 1
ATOM 1374 N N A GLU A 1 193 ? 11.935 23.019 4.581 0.50 17.87 190 GLU A N 1
ATOM 1375 N N B GLU A 1 193 ? 11.970 23.005 4.597 0.50 18.20 190 GLU A N 1
ATOM 1376 C CA A GLU A 1 193 ? 13.084 23.712 5.152 0.50 17.73 190 GLU A CA 1
ATOM 1377 C CA B GLU A 1 193 ? 13.090 23.703 5.240 0.50 18.30 190 GLU A CA 1
ATOM 1378 C C A GLU A 1 193 ? 12.748 25.049 5.804 0.50 17.73 190 GLU A C 1
ATOM 1379 C C B GLU A 1 193 ? 12.641 24.813 6.183 0.50 18.25 190 GLU A C 1
ATOM 1380 O O A GLU A 1 193 ? 13.659 25.780 6.186 0.50 18.10 190 GLU A O 1
ATOM 1381 O O B GLU A 1 193 ? 13.349 25.151 7.138 0.50 18.81 190 GLU A O 1
ATOM 1392 N N . ARG A 1 194 ? 11.455 25.363 5.925 1.00 17.79 191 ARG A N 1
ATOM 1393 C CA . ARG A 1 194 ? 10.983 26.539 6.628 1.00 17.39 191 ARG A CA 1
ATOM 1394 C C . ARG A 1 194 ? 11.158 26.423 8.149 1.00 17.83 191 ARG A C 1
ATOM 1395 O O . ARG A 1 194 ? 10.672 25.469 8.767 1.00 17.90 191 ARG A O 1
ATOM 1403 N N . PRO A 1 195 ? 11.844 27.394 8.767 1.00 18.12 192 PRO A N 1
ATOM 1404 C CA . PRO A 1 195 ? 12.116 27.264 10.243 1.00 17.60 192 PRO A CA 1
ATOM 1405 C C . PRO A 1 195 ? 10.853 27.390 11.035 1.00 19.14 192 PRO A C 1
ATOM 1406 O O . PRO A 1 195 ? 9.970 28.178 10.668 1.00 19.23 192 PRO A O 1
ATOM 1410 N N . ALA A 1 196 ? 10.776 26.687 12.170 1.00 20.36 193 ALA A N 1
ATOM 1411 C CA . ALA A 1 196 ? 9.569 26.673 12.953 1.00 20.13 193 ALA A CA 1
ATOM 1412 C C . ALA A 1 196 ? 9.909 26.353 14.388 1.00 20.95 193 ALA A C 1
ATOM 1413 O O . ALA A 1 196 ? 11.020 25.952 14.676 1.00 21.85 193 ALA A O 1
ATOM 1415 N N . VAL A 1 197 ? 8.952 26.530 15.292 1.00 20.81 194 VAL A N 1
ATOM 1416 C CA . VAL A 1 197 ? 9.166 26.254 16.702 1.00 21.96 194 VAL A CA 1
ATOM 1417 C C . VAL A 1 197 ? 7.836 25.824 17.301 1.00 22.42 194 VAL A C 1
ATOM 1418 O O . VAL A 1 197 ? 6.808 26.413 16.959 1.00 23.39 194 VAL A O 1
ATOM 1422 N N . LEU A 1 198 ? 7.862 24.813 18.170 1.00 21.94 195 LEU A N 1
ATOM 1423 C CA . LEU A 1 198 ? 6.707 24.314 18.889 1.00 21.37 195 LEU A CA 1
ATOM 1424 C C . LEU A 1 198 ? 6.880 24.700 20.358 1.00 21.35 195 LEU A C 1
ATOM 1425 O O . LEU A 1 198 ? 7.975 24.601 20.901 1.00 20.67 195 LEU A O 1
ATOM 1430 N N . CYS A 1 199 ? 5.804 25.127 21.003 1.00 21.04 196 CYS A N 1
ATOM 1431 C CA . CYS A 1 199 ? 5.876 25.430 22.415 1.00 21.71 196 CYS A CA 1
ATOM 1432 C C . CYS A 1 199 ? 4.831 24.590 23.067 1.00 21.40 196 CYS A C 1
ATOM 1433 O O . CYS A 1 199 ? 3.621 24.755 22.840 1.00 21.87 196 CYS A O 1
ATOM 1436 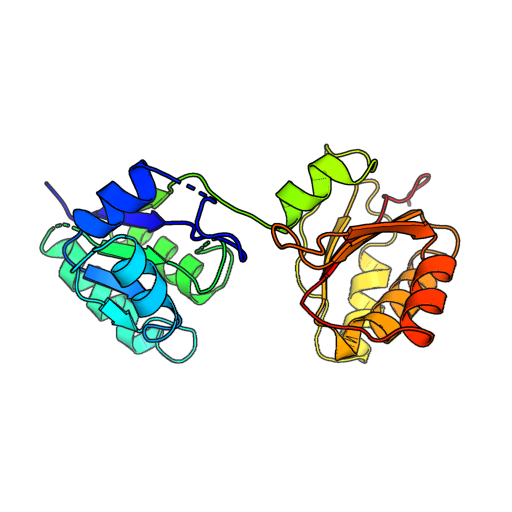N N . ARG A 1 200 ? 5.324 23.669 23.855 1.00 21.31 197 ARG A N 1
ATOM 1437 C CA . ARG A 1 200 ? 4.524 22.651 24.514 1.00 22.92 197 ARG A CA 1
ATOM 1438 C C . ARG A 1 200 ? 4.510 23.056 25.989 1.00 22.01 197 ARG A C 1
ATOM 1439 O O . ARG A 1 200 ? 5.541 23.488 26.530 1.00 21.15 197 ARG A O 1
ATOM 1447 N N . GLU A 1 201 ? 3.367 22.892 26.632 1.00 23.05 198 GLU A N 1
ATOM 1448 C CA . GLU A 1 201 ? 3.232 23.031 28.099 1.00 22.84 198 GLU A CA 1
ATOM 1449 C C . GLU A 1 201 ? 3.658 24.411 28.654 1.00 21.89 198 GLU A C 1
ATOM 1450 O O . GLU A 1 201 ? 4.209 24.539 29.747 1.00 22.39 198 GLU A O 1
ATOM 1456 N N . LEU A 1 202 ? 3.384 25.452 27.894 1.00 21.85 199 LEU A N 1
ATOM 1457 C CA . LEU A 1 202 ? 3.777 26.802 28.292 1.00 21.12 199 LEU A CA 1
ATOM 1458 C C . LEU A 1 202 ? 3.310 27.126 29.680 1.00 20.54 199 LEU A C 1
ATOM 1459 O O . LEU A 1 202 ? 2.140 26.966 29.984 1.00 21.14 199 LEU A O 1
ATOM 1464 N N . THR A 1 203 ? 4.274 27.518 30.518 1.00 20.09 200 THR A N 1
ATOM 1465 C CA . THR A 1 203 ? 4.101 28.010 31.914 1.00 19.31 200 THR A CA 1
ATOM 1466 C C . THR A 1 203 ? 3.938 26.930 32.909 1.00 20.13 200 THR A C 1
ATOM 1467 O O . THR A 1 203 ? 3.797 27.201 34.092 1.00 20.47 200 THR A O 1
ATOM 1471 N N . LYS A 1 204 ? 3.977 25.685 32.448 1.00 21.58 201 LYS A N 1
ATOM 1472 C CA . LYS A 1 204 ? 3.900 24.540 33.365 1.00 21.63 201 LYS A CA 1
ATOM 1473 C C . LYS A 1 204 ? 5.237 23.804 33.584 1.00 21.93 201 LYS A C 1
ATOM 1474 O O . LYS A 1 204 ? 6.244 24.072 32.893 1.00 20.71 201 LYS A O 1
ATOM 1480 N N . ARG A 1 205 ? 5.254 22.896 34.574 1.00 22.61 202 ARG A N 1
ATOM 1481 C CA . ARG A 1 205 ? 6.475 22.132 34.907 1.00 23.65 202 ARG A CA 1
ATOM 1482 C C . ARG A 1 205 ? 7.329 21.702 33.703 1.00 24.04 202 ARG A C 1
ATOM 1483 O O . ARG A 1 205 ? 8.551 21.896 33.695 1.00 24.00 202 ARG A O 1
ATOM 1491 N N . TYR A 1 206 ? 6.701 21.126 32.691 1.00 23.81 203 TYR A N 1
ATOM 1492 C CA . TYR A 1 206 ? 7.490 20.548 31.629 1.00 24.34 203 TYR A CA 1
ATOM 1493 C C . TYR A 1 206 ? 7.407 21.349 30.361 1.00 23.91 203 TYR A C 1
ATOM 1494 O O . TYR A 1 206 ? 7.411 20.807 29.282 1.00 24.03 203 TYR A O 1
ATOM 1503 N N . GLU A 1 207 ? 7.340 22.666 30.536 1.00 24.35 204 GLU A N 1
ATOM 1504 C CA . GLU A 1 207 ? 7.370 23.623 29.468 1.00 23.99 204 GLU A CA 1
ATOM 1505 C C . GLU A 1 207 ? 8.547 23.374 28.529 1.00 23.55 204 GLU A C 1
ATOM 1506 O O . GLU A 1 207 ? 9.647 23.172 28.994 1.00 23.74 204 GLU A O 1
ATOM 1512 N N . GLU A 1 208 ? 8.347 23.450 27.217 1.00 23.47 205 GLU A N 1
ATOM 1513 C CA . GLU A 1 208 ? 9.406 23.031 26.328 1.00 23.72 205 GLU A CA 1
ATOM 1514 C C . GLU A 1 208 ? 9.322 23.655 24.947 1.00 23.45 205 GLU A C 1
ATOM 1515 O O . GLU A 1 208 ? 8.273 23.646 24.324 1.00 24.60 205 GLU A O 1
ATOM 1521 N N . PHE A 1 209 ? 10.431 24.174 24.438 1.00 22.92 206 PHE A N 1
ATOM 1522 C CA . PHE A 1 209 ? 10.427 24.674 23.090 1.00 22.22 206 PHE A CA 1
ATOM 1523 C C . PHE A 1 209 ? 11.210 23.688 22.240 1.00 22.69 206 PHE A C 1
ATOM 1524 O O . PHE A 1 209 ? 12.284 23.244 22.655 1.00 23.89 206 PHE A O 1
ATOM 1532 N N . LEU A 1 210 ? 10.679 23.352 21.066 1.00 21.26 207 LEU A N 1
ATOM 1533 C CA . LEU A 1 210 ? 11.351 22.473 20.155 1.00 21.32 207 LEU A CA 1
ATOM 1534 C C . LEU A 1 210 ? 11.537 23.283 18.895 1.00 21.13 207 LEU A C 1
ATOM 1535 O O . LEU A 1 210 ? 10.561 23.776 18.341 1.00 20.52 207 LEU A O 1
ATOM 1540 N N . ARG A 1 211 ? 12.796 23.470 18.475 1.00 20.59 208 ARG A N 1
ATOM 1541 C CA . ARG A 1 211 ? 13.101 24.367 17.361 1.00 20.02 208 ARG A CA 1
ATOM 1542 C C . ARG A 1 211 ? 13.698 23.559 16.263 1.00 20.31 208 ARG A C 1
ATOM 1543 O O . ARG A 1 211 ? 14.527 22.702 16.514 1.00 19.81 208 ARG A O 1
ATOM 1551 N N . GLY A 1 212 ? 13.255 23.808 15.035 1.00 20.59 209 GLY A N 1
ATOM 1552 C CA . GLY A 1 212 ? 13.874 23.194 13.889 1.00 20.09 209 GLY A CA 1
ATOM 1553 C C . GLY A 1 212 ? 13.039 23.454 12.664 1.00 21.56 209 GLY A C 1
ATOM 1554 O O . GLY A 1 212 ? 12.149 24.305 12.685 1.00 22.47 209 GLY A O 1
ATOM 1555 N N . SER A 1 213 ? 13.319 22.733 11.578 1.00 21.83 210 SER A N 1
ATOM 1556 C CA . SER A 1 213 ? 12.561 22.910 10.353 1.00 21.97 210 SER A CA 1
ATOM 1557 C C . SER A 1 213 ? 11.207 22.213 10.480 1.00 22.67 210 SER A C 1
ATOM 1558 O O . SER A 1 213 ? 10.973 21.446 11.432 1.00 24.08 210 SER A O 1
ATOM 1561 N N . LEU A 1 214 ? 10.297 22.503 9.554 1.00 22.50 211 LEU A N 1
ATOM 1562 C CA . LEU A 1 214 ? 8.955 21.937 9.603 1.00 22.05 211 LEU A CA 1
ATOM 1563 C C . LEU A 1 214 ? 9.010 20.433 9.332 1.00 22.70 211 LEU A C 1
ATOM 1564 O O . LEU A 1 214 ? 8.413 19.653 10.059 1.00 23.30 211 LEU A O 1
ATOM 1569 N N . ALA A 1 215 ? 9.723 20.021 8.282 1.00 23.38 212 ALA A N 1
ATOM 1570 C CA . ALA A 1 215 ? 9.934 18.592 8.049 1.00 23.15 212 ALA A CA 1
ATOM 1571 C C . ALA A 1 215 ? 10.439 17.960 9.364 1.00 22.96 212 ALA A C 1
ATOM 1572 O O . ALA A 1 215 ? 9.843 17.020 9.868 1.00 23.44 212 ALA A O 1
ATOM 1574 N N . GLU A 1 216 ? 11.505 18.503 9.934 1.00 23.05 213 GLU A N 1
ATOM 1575 C CA . GLU A 1 216 ? 12.041 17.983 11.202 1.00 23.13 213 GLU A CA 1
ATOM 1576 C C . GLU A 1 216 ? 11.010 17.848 12.295 1.00 22.63 213 GLU A C 1
ATOM 1577 O O . GLU A 1 216 ? 11.030 16.865 13.020 1.00 23.07 213 GLU A O 1
ATOM 1583 N N . LEU A 1 217 ? 10.101 18.811 12.412 1.00 22.22 214 LEU A N 1
ATOM 1584 C CA . LEU A 1 217 ? 9.165 18.770 13.535 1.00 21.76 214 LEU A CA 1
ATOM 1585 C C . LEU A 1 217 ? 7.949 17.907 13.237 1.00 21.61 214 LEU A C 1
ATOM 1586 O O . LEU A 1 217 ? 7.378 17.327 14.170 1.00 21.69 214 LEU A O 1
ATOM 1591 N N . ALA A 1 218 ? 7.559 17.811 11.962 1.00 20.99 215 ALA A N 1
ATOM 1592 C CA . ALA A 1 218 ? 6.500 16.888 11.565 1.00 21.60 215 ALA A CA 1
ATOM 1593 C C . ALA A 1 218 ? 6.904 15.464 11.922 1.00 22.73 215 ALA A C 1
ATOM 1594 O O . ALA A 1 218 ? 6.106 14.723 12.495 1.00 22.76 215 ALA A O 1
ATOM 1596 N N . ASN A 1 219 ? 8.139 15.091 11.550 1.00 23.39 216 ASN A N 1
ATOM 1597 C CA . ASN A 1 219 ? 8.753 13.807 11.918 1.00 24.17 216 ASN A CA 1
ATOM 1598 C C . ASN A 1 219 ? 8.722 13.535 13.394 1.00 23.54 216 ASN A C 1
ATOM 1599 O O . ASN A 1 219 ? 8.395 12.438 13.805 1.00 23.93 216 ASN A O 1
ATOM 1604 N N . TRP A 1 220 ? 9.131 14.515 14.186 1.00 22.91 217 TRP A N 1
ATOM 1605 C CA . TRP A 1 220 ? 9.181 14.311 15.602 1.00 22.49 217 TRP A CA 1
ATOM 1606 C C . TRP A 1 220 ? 7.766 14.038 16.145 1.00 23.28 217 TRP A C 1
ATOM 1607 O O . TRP A 1 220 ? 7.588 13.215 17.051 1.00 23.50 217 TRP A O 1
ATOM 1618 N N . ALA A 1 221 ? 6.765 14.723 15.586 1.00 23.05 218 ALA A N 1
ATOM 1619 C CA . ALA A 1 221 ? 5.379 14.558 16.035 1.00 23.32 218 ALA A CA 1
ATOM 1620 C C . ALA A 1 221 ? 4.845 13.128 15.851 1.00 23.81 218 ALA A C 1
ATOM 1621 O O . ALA A 1 221 ? 4.048 12.654 16.653 1.00 24.01 218 ALA A O 1
ATOM 1623 N N . ALA A 1 222 ? 5.300 12.450 14.799 1.00 24.72 219 ALA A N 1
ATOM 1624 C CA . ALA A 1 222 ? 4.950 11.063 14.530 1.00 25.76 219 ALA A CA 1
ATOM 1625 C C . ALA A 1 222 ? 5.636 10.032 15.457 1.00 26.58 219 ALA A C 1
ATOM 1626 O O . ALA A 1 222 ? 5.195 8.895 15.547 1.00 27.51 219 ALA A O 1
ATOM 1628 N N . THR A 1 223 ? 6.704 10.419 16.143 1.00 27.27 220 THR A N 1
ATOM 1629 C CA . THR A 1 223 ? 7.440 9.499 17.005 1.00 27.50 220 THR A CA 1
ATOM 1630 C C . THR A 1 223 ? 7.082 9.645 18.480 1.00 28.50 220 THR A C 1
ATOM 1631 O O . THR A 1 223 ? 7.407 8.770 19.285 1.00 28.07 220 THR A O 1
ATOM 1635 N N . ASP A 1 224 ? 6.438 10.741 18.859 1.00 29.66 221 ASP A N 1
ATOM 1636 C CA . ASP A 1 224 ? 6.243 10.958 20.277 1.00 31.56 221 ASP A CA 1
ATOM 1637 C C . ASP A 1 224 ? 4.802 11.006 20.750 1.00 32.23 221 ASP A C 1
ATOM 1638 O O . ASP A 1 224 ? 3.887 11.340 19.991 1.00 32.16 221 ASP A O 1
ATOM 1643 N N . THR A 1 225 ? 4.645 10.586 22.009 1.00 33.26 222 THR A N 1
ATOM 1644 C CA . THR A 1 225 ? 3.550 10.947 22.904 1.00 34.24 222 THR A CA 1
ATOM 1645 C C . THR A 1 225 ? 3.232 12.450 22.782 1.00 34.50 222 THR A C 1
ATOM 1646 O O . THR A 1 225 ? 3.999 13.306 23.269 1.00 34.47 222 THR A O 1
ATOM 1650 N N . VAL A 1 226 ? 2.132 12.787 22.113 1.00 34.15 223 VAL A N 1
ATOM 1651 C CA . VAL A 1 226 ? 1.820 14.195 21.948 1.00 33.70 223 VAL A CA 1
ATOM 1652 C C . VAL A 1 226 ? 0.697 14.545 22.916 1.00 33.62 223 VAL A C 1
ATOM 1653 O O . VAL A 1 226 ? -0.422 14.010 22.818 1.00 33.47 223 VAL A O 1
ATOM 1657 N N . ARG A 1 227 ? 1.008 15.413 23.875 1.00 33.33 224 ARG A N 1
ATOM 1658 C CA . ARG A 1 227 ? 0.020 15.815 24.885 1.00 33.65 224 ARG A CA 1
ATOM 1659 C C . ARG A 1 227 ? -0.011 17.331 25.010 1.00 33.07 224 ARG A C 1
ATOM 1660 O O . ARG A 1 227 ? 0.989 18.010 24.695 1.00 32.76 224 ARG A O 1
ATOM 1668 N N . GLY A 1 228 ? -1.163 17.845 25.460 1.00 32.26 225 GLY A N 1
ATOM 1669 C CA . GLY A 1 228 ? -1.351 19.277 25.738 1.00 30.95 225 GLY A CA 1
ATOM 1670 C C . GLY A 1 228 ? -1.425 20.132 24.497 1.00 30.40 225 GLY A C 1
ATOM 1671 O O . GLY A 1 228 ? -1.017 19.700 23.419 1.00 30.89 225 GLY A O 1
ATOM 1672 N N . GLU A 1 229 ? -1.936 21.355 24.637 1.00 29.45 226 GLU A N 1
ATOM 1673 C CA . GLU A 1 229 ? -2.058 22.247 23.489 1.00 28.38 226 GLU A CA 1
ATOM 1674 C C . GLU A 1 229 ? -0.673 22.834 23.138 1.00 26.61 226 GLU A C 1
ATOM 1675 O O . GLU A 1 229 ? 0.194 23.058 24.012 1.00 25.63 226 GLU A O 1
ATOM 1681 N N . PHE A 1 230 ? -0.458 23.022 21.849 1.00 24.95 227 PHE A N 1
ATOM 1682 C CA . PHE A 1 230 ? 0.807 23.498 21.364 1.00 23.81 227 PHE A CA 1
ATOM 1683 C C . PHE A 1 230 ? 0.621 24.892 20.814 1.00 22.92 227 PHE A C 1
ATOM 1684 O O . PHE A 1 230 ? -0.440 25.200 20.256 1.00 22.96 227 PHE A O 1
ATOM 1692 N N . VAL A 1 231 ? 1.621 25.748 21.022 1.00 20.78 228 VAL A N 1
ATOM 1693 C CA . VAL A 1 231 ? 1.802 26.892 20.137 1.00 19.70 228 VAL A CA 1
ATOM 1694 C C . VAL A 1 231 ? 2.726 26.464 18.974 1.00 19.57 228 VAL A C 1
ATOM 1695 O O . VAL A 1 231 ? 3.744 25.795 19.173 1.00 20.34 228 VAL A O 1
ATOM 1699 N N . VAL A 1 232 ? 2.388 26.819 17.752 1.00 19.29 229 VAL A N 1
ATOM 1700 C CA . VAL A 1 232 ? 3.232 26.385 16.619 1.00 18.74 229 VAL A CA 1
ATOM 1701 C C . VAL A 1 232 ? 3.623 27.673 15.963 1.00 19.45 229 VAL A C 1
ATOM 1702 O O . VAL A 1 232 ? 2.743 28.331 15.413 1.00 19.41 229 VAL A O 1
ATOM 1706 N N . LEU A 1 233 ? 4.915 28.048 16.040 1.00 19.36 230 LEU A N 1
ATOM 1707 C CA . LEU A 1 233 ? 5.455 29.282 15.409 1.00 19.29 230 LEU A CA 1
ATOM 1708 C C . LEU A 1 233 ? 6.239 28.978 14.114 1.00 18.43 230 LEU A C 1
ATOM 1709 O O . LEU A 1 233 ? 6.954 27.994 14.038 1.00 19.94 230 LEU A O 1
ATOM 1714 N N . VAL A 1 234 ? 6.130 29.814 13.096 1.00 17.36 231 VAL A N 1
ATOM 1715 C CA . VAL A 1 234 ? 6.680 29.453 11.723 1.00 14.24 231 VAL A CA 1
ATOM 1716 C C . VAL A 1 234 ? 7.364 30.706 11.154 1.00 13.89 231 VAL A C 1
ATOM 1717 O O . VAL A 1 234 ? 6.749 31.772 11.097 1.00 14.46 231 VAL A O 1
ATOM 1721 N N . GLY A 1 235 ? 8.638 30.628 10.809 1.00 12.24 232 GLY A N 1
ATOM 1722 C CA . GLY A 1 235 ? 9.309 31.805 10.285 1.00 12.25 232 GLY A CA 1
ATOM 1723 C C . GLY A 1 235 ? 8.661 32.162 8.940 1.00 13.83 232 GLY A C 1
ATOM 1724 O O . GLY A 1 235 ? 8.031 31.302 8.294 1.00 10.89 232 GLY A O 1
ATOM 1725 N N . GLY A 1 236 ? 8.784 33.448 8.565 1.00 13.89 233 GLY A N 1
ATOM 1726 C CA . GLY A 1 236 ? 8.180 33.947 7.365 1.00 16.55 233 GLY A CA 1
ATOM 1727 C C . GLY A 1 236 ? 8.964 33.511 6.164 1.00 16.99 233 GLY A C 1
ATOM 1728 O O . GLY A 1 236 ? 10.095 33.016 6.270 1.00 17.38 233 GLY A O 1
ATOM 1729 N N . ASN A 1 237 ? 8.346 33.678 5.012 1.00 18.43 234 ASN A N 1
ATOM 1730 C CA . ASN A 1 237 ? 8.996 33.390 3.771 1.00 18.17 234 ASN A CA 1
ATOM 1731 C C . ASN A 1 237 ? 10.188 34.343 3.643 1.00 19.70 234 ASN A C 1
ATOM 1732 O O . ASN A 1 237 ? 10.032 35.570 3.784 1.00 19.03 234 ASN A O 1
ATOM 1737 N N . PRO A 1 238 ? 11.399 33.778 3.432 1.00 21.04 235 PRO A N 1
ATOM 1738 C CA . PRO A 1 238 ? 12.600 34.612 3.253 1.00 22.17 235 PRO A CA 1
ATOM 1739 C C . PRO A 1 238 ? 12.768 35.184 1.847 1.00 23.48 235 PRO A C 1
ATOM 1740 O O . PRO A 1 238 ? 13.721 35.917 1.614 1.00 23.94 235 PRO A O 1
ATOM 1744 N N . ALA A 1 239 ? 11.861 34.859 0.927 1.00 25.19 236 ALA A N 1
ATOM 1745 C CA . ALA A 1 239 ? 11.764 35.579 -0.380 1.00 26.58 236 ALA A CA 1
ATOM 1746 C C . ALA A 1 239 ? 10.372 35.494 -1.068 1.00 27.50 236 ALA A C 1
ATOM 1747 O O . ALA A 1 239 ? 10.204 34.707 -2.001 1.00 28.42 236 ALA A O 1
ATOM 1749 N N . PRO A 1 240 ? 9.361 36.264 -0.571 1.00 28.65 237 PRO A N 1
ATOM 1750 C CA . PRO A 1 240 ? 7.954 36.278 -1.091 1.00 28.69 237 PRO A CA 1
ATOM 1751 C C . PRO A 1 240 ? 7.652 36.563 -2.583 1.00 29.19 237 PRO A C 1
ATOM 1752 O O . PRO A 1 240 ? 8.536 36.979 -3.349 1.00 29.83 237 PRO A O 1
ATOM 1756 N N . THR A 1 241 ? 6.386 36.314 -2.955 1.00 29.21 238 THR A N 1
ATOM 1757 C CA . THR A 1 241 ? 5.753 36.752 -4.207 1.00 29.54 238 THR A CA 1
ATOM 1758 C C . THR A 1 241 ? 6.099 35.887 -5.434 1.00 29.65 238 THR A C 1
ATOM 1759 O O . THR A 1 241 ? 5.541 34.798 -5.626 1.00 29.30 238 THR A O 1
#

CATH classification: 3.40.1010.10 (+1 more: 3.30.950.10)

Foldseek 3Di:
DAEEEEEAAQAAADRPFDPVSLVQLQPFQEEEEQDCVLVVVSCVVSVRPHYYDYFDDVCQVPVLVVVVVVRRVGYYYYYYNHGDCPDDSNVVSVVVCVVSVHHYHYDHGDDVQLVCLVVQPADNPPEAEDEAADPDPVRRLVVLLVQLFPQAKYKYKDAQVCVLVSLVSNCVNNNQQWKKKKWFPPPDPVTDIDTGGSVVVSVVSVVDDGHHMIMIMTHHDPDGD

Sequence (225 aa):
TGGHLYLVPTPIGNLDDTFRAVKTLTAVDLIAAEDTRRNTQKLLNHFEITTKQISFHEHNTQERIPQLIAKLKQGQIAQVSDAGPSISDPGHELVNACIDAHIPVVPLPGANAGLTALIASGLAPQPFYFYGFLDRKPKDRKAEIAGLAQRPETLIFYEAPHRLKKTLQNLAAGFGDEERPAVLCRELTKRYEEFLRGSLAELANWAATDTVRGEFVVLVGGNPAPT